Protein AF-0000000083462347 (afdb_homodimer)

Solvent-accessible surface area (backbone atoms only — not comparable to full-atom values): 18192 Å² total; per-residue (Å²): 136,81,82,78,76,78,85,72,65,66,64,59,53,53,53,50,48,52,48,46,50,51,46,49,56,41,64,72,44,63,92,72,47,34,45,70,48,57,74,37,71,71,32,44,51,45,48,50,44,30,53,52,28,44,50,34,39,50,44,42,64,74,47,37,52,87,42,34,69,79,43,36,69,30,48,53,43,37,46,30,45,30,32,24,46,25,51,52,41,46,50,51,51,52,36,32,32,60,30,59,65,32,41,54,32,42,43,59,22,60,52,57,31,53,48,20,48,51,46,16,53,46,26,40,54,21,18,54,44,30,47,54,38,40,59,68,59,42,42,60,49,34,71,71,68,74,55,55,70,46,49,63,47,52,53,51,30,31,52,46,26,44,51,46,13,50,54,25,45,54,48,21,53,55,36,45,31,51,46,69,70,100,136,81,82,80,78,78,84,72,66,66,66,56,53,53,54,47,48,51,49,47,49,51,48,49,57,41,63,70,43,63,92,73,47,34,47,71,48,56,72,36,71,71,31,43,50,45,48,49,45,31,54,52,29,46,50,33,40,50,43,43,64,73,46,35,51,87,42,34,70,79,43,36,69,29,48,51,44,36,46,30,45,30,31,22,46,25,51,51,42,46,49,52,50,52,37,32,32,59,29,60,68,32,40,55,31,42,42,60,22,59,54,56,30,51,48,20,49,50,45,15,53,45,26,40,54,22,18,53,44,29,48,52,38,40,59,69,58,43,43,59,48,33,72,71,65,73,56,55,71,45,49,64,48,52,54,50,30,32,52,45,26,45,51,46,15,49,53,25,44,54,48,21,52,55,34,46,34,50,47,69,70,99

Sequence (364 aa):
MLPIRGLGQPVRDIVRSGEQAASLLTACCPSFLNTQFLSTVPGILKLLQMFVGGACQALLVSYGMGFAQLLGPSYVSLLTTASASAATVTLLLLCYVISNNTFHLIRSSLFELLFNISAATSYCSSSIFLFFAVKLYVYPLYVLTLGIVDYPAMKTAYLMGFSLSVFHAVDAYYSFKQYRGIMLPIRGLGQPVRDIVRSGEQAASLLTACCPSFLNTQFLSTVPGILKLLQMFVGGACQALLVSYGMGFAQLLGPSYVSLLTTASASAATVTLLLLCYVISNNTFHLIRSSLFELLFNISAATSYCSSSIFLFFAVKLYVYPLYVLTLGIVDYPAMKTAYLMGFSLSVFHAVDAYYSFKQYRGI

pLDDT: mean 84.54, std 20.56, range [25.12, 98.88]

Secondary structure (DSSP, 8-state):
--------SHHHHHHHHHHHHHHHHHHHS-TTS-GGGGGSHHHHHHHHHHHHHHHHHHHHHHHSGGGHHHHTHHHHHHHHHHHHHHHHHHHHHHHHHH-HHHHHHHHTSSHHHHHHHHHHHHHHHHHHHHHHHIIIIIHHHHHHHT--THHHHHHHHHHHHHHHHHHHHHHHHHHHHHHHT-/--------SHHHHHHHHHHHHHHHHHHHS-TTS-GGGGGSHHHHHHHHHHHHHHHHHHHHHHHSGGGHHHHTHHHHHHHHHHHHHHHHHHHHHHHHHH-HHHHHHHHTSSHHHHHHHHHHHHHHHHHHHHHHHIIIIIHHHHHHHT--THHHHHHHHHHHHHHHHHHHHHHHHHHHHHHHT-

Structure (mmCIF, N/CA/C/O backbone):
data_AF-0000000083462347-model_v1
#
loop_
_entity.id
_entity.type
_entity.pdbx_description
1 polymer 'MARVEL domain-containing protein'
#
loop_
_atom_site.group_PDB
_atom_site.id
_atom_site.type_symbol
_atom_site.label_atom_id
_atom_site.label_alt_id
_atom_site.label_comp_id
_atom_site.label_asym_id
_atom_site.label_entity_id
_atom_site.label_seq_id
_atom_site.pdbx_PDB_ins_code
_atom_site.Cartn_x
_atom_site.Cartn_y
_atom_site.Cartn_z
_atom_site.occupancy
_atom_site.B_iso_or_equiv
_atom_site.auth_seq_id
_atom_site.auth_comp_id
_atom_site.auth_asym_id
_atom_site.auth_atom_id
_atom_site.pdbx_PDB_model_num
ATOM 1 N N . MET A 1 1 ? -58 -10.883 2.805 1 25.23 1 MET A N 1
ATOM 2 C CA . MET A 1 1 ? -57.219 -9.648 2.689 1 25.23 1 MET A CA 1
ATOM 3 C C . MET A 1 1 ? -56.344 -9.445 3.91 1 25.23 1 MET A C 1
ATOM 5 O O . MET A 1 1 ? -56.812 -9.047 4.973 1 25.23 1 MET A O 1
ATOM 9 N N . LEU A 1 2 ? -55.375 -10.422 4.18 1 32.53 2 LEU A N 1
ATOM 10 C CA . LEU A 1 2 ? -54.469 -10.484 5.316 1 32.53 2 LEU A CA 1
ATOM 11 C C . LEU A 1 2 ? -53.531 -9.281 5.324 1 32.53 2 LEU A C 1
ATOM 13 O O . LEU A 1 2 ? -53.031 -8.867 4.273 1 32.53 2 LEU A O 1
ATOM 17 N N . PRO A 1 3 ? -53.562 -8.367 6.383 1 30.81 3 PRO A N 1
ATOM 18 C CA . PRO A 1 3 ? -52.781 -7.141 6.527 1 30.81 3 PRO A CA 1
ATOM 19 C C . PRO A 1 3 ? -51.281 -7.391 6.465 1 30.81 3 PRO A C 1
ATOM 21 O O . PRO A 1 3 ? -50.781 -8.359 7.047 1 30.81 3 PRO A O 1
ATOM 24 N N . ILE A 1 4 ? -50.562 -7.172 5.348 1 30.52 4 ILE A N 1
ATOM 25 C CA . ILE A 1 4 ? -49.125 -7.16 5.133 1 30.52 4 ILE A CA 1
ATOM 26 C C . ILE A 1 4 ? -48.469 -6.219 6.137 1 30.52 4 ILE A C 1
ATOM 28 O O . ILE A 1 4 ? -48.688 -5.004 6.09 1 30.52 4 ILE A O 1
ATOM 32 N N . ARG A 1 5 ? -48.375 -6.613 7.457 1 31.03 5 ARG A N 1
ATOM 33 C CA . ARG A 1 5 ? -47.625 -5.883 8.461 1 31.03 5 ARG A CA 1
ATOM 34 C C . ARG A 1 5 ? -46.25 -5.496 7.918 1 31.03 5 ARG A C 1
ATOM 36 O O . ARG A 1 5 ? -45.594 -6.297 7.258 1 31.03 5 ARG A O 1
ATOM 43 N N . GLY A 1 6 ? -46 -4.199 7.73 1 29.53 6 GLY A N 1
ATOM 44 C CA . GLY A 1 6 ? -44.875 -3.428 7.215 1 29.53 6 GLY A CA 1
ATOM 45 C C . GLY A 1 6 ? -43.531 -3.807 7.844 1 29.53 6 GLY A C 1
ATOM 46 O O . GLY A 1 6 ? -43.469 -3.98 9.062 1 29.53 6 GLY A O 1
ATOM 47 N N . LEU A 1 7 ? -42.625 -4.617 7.242 1 33.69 7 LEU A N 1
ATOM 48 C CA . LEU A 1 7 ? -41.281 -5.066 7.457 1 33.69 7 LEU A CA 1
ATOM 49 C C . LEU A 1 7 ? -40.344 -3.883 7.758 1 33.69 7 LEU A C 1
ATOM 51 O O . LEU A 1 7 ? -39.125 -3.984 7.602 1 33.69 7 LEU A O 1
ATOM 55 N N . GLY A 1 8 ? -40.938 -2.646 8.117 1 32.88 8 GLY A N 1
ATOM 56 C CA . GLY A 1 8 ? -40.094 -1.459 8.219 1 32.88 8 GLY A CA 1
ATOM 57 C C . GLY A 1 8 ? -39.219 -1.459 9.445 1 32.88 8 GLY A C 1
ATOM 58 O O . GLY A 1 8 ? -38.5 -0.49 9.703 1 32.88 8 GLY A O 1
ATOM 59 N N . GLN A 1 9 ? -39.406 -2.246 10.5 1 34.47 9 GLN A N 1
ATOM 60 C CA . GLN A 1 9 ? -38.781 -1.937 11.789 1 34.47 9 GLN A CA 1
ATOM 61 C C . GLN A 1 9 ? -37.281 -2.275 11.789 1 34.47 9 GLN A C 1
ATOM 63 O O . GLN A 1 9 ? -36.562 -1.875 12.703 1 34.47 9 GLN A O 1
ATOM 68 N N . PRO A 1 10 ? -36.812 -3.271 11.055 1 39.62 10 PRO A N 1
ATOM 69 C CA . PRO A 1 10 ? -35.531 -3.82 11.453 1 39.62 10 PRO A CA 1
ATOM 70 C C . PRO A 1 10 ? -34.375 -2.875 11.156 1 39.62 10 PRO A C 1
ATOM 72 O O . PRO A 1 10 ? -33.25 -3.092 11.633 1 39.62 10 PRO A O 1
ATOM 75 N N . VAL A 1 11 ? -34.562 -1.848 10.32 1 40.31 11 VAL A N 1
ATOM 76 C CA . VAL A 1 11 ? -33.406 -1.053 9.93 1 40.31 11 VAL A CA 1
ATOM 77 C C . VAL A 1 11 ? -33.031 -0.093 11.055 1 40.31 11 VAL A C 1
ATOM 79 O O . VAL A 1 11 ? -31.859 0.234 11.234 1 40.31 11 VAL A O 1
ATOM 82 N N . ARG A 1 12 ? -34.062 0.303 11.922 1 40.75 12 ARG A N 1
ATOM 83 C CA . ARG A 1 12 ? -33.75 1.278 12.969 1 40.75 12 ARG A CA 1
ATOM 84 C C . ARG A 1 12 ? -32.906 0.652 14.086 1 40.75 12 ARG A C 1
ATOM 86 O O . ARG A 1 12 ? -32.062 1.315 14.68 1 40.75 12 ARG A O 1
ATOM 93 N N . ASP A 1 13 ? -33.188 -0.541 14.305 1 41.47 13 ASP A N 1
ATOM 94 C CA . ASP A 1 13 ? -32.469 -1.178 15.406 1 41.47 13 ASP A CA 1
ATOM 95 C C . ASP A 1 13 ? -31 -1.432 15.031 1 41.47 13 ASP A C 1
ATOM 97 O O . ASP A 1 13 ? -30.109 -1.356 15.891 1 41.47 13 ASP A O 1
ATOM 101 N N . ILE A 1 14 ? -30.781 -1.688 13.797 1 40.75 14 ILE A N 1
ATOM 102 C CA . ILE A 1 14 ? -29.391 -1.924 13.391 1 40.75 14 ILE A CA 1
ATOM 103 C C . ILE A 1 14 ? -28.594 -0.622 13.477 1 40.75 14 ILE A C 1
ATOM 105 O O . ILE A 1 14 ? -27.453 -0.616 13.922 1 40.75 14 ILE A O 1
ATOM 109 N N . VAL A 1 15 ? -29.25 0.508 13.156 1 43.88 15 VAL A N 1
ATOM 110 C CA . VAL A 1 15 ? -28.594 1.802 13.266 1 43.88 15 VAL A CA 1
ATOM 111 C C . VAL A 1 15 ? -28.359 2.145 14.742 1 43.88 15 VAL A C 1
ATOM 113 O O . VAL A 1 15 ? -27.297 2.645 15.109 1 43.88 15 VAL A O 1
ATOM 116 N N . ARG A 1 16 ? -29.344 1.814 15.594 1 47.22 16 ARG A N 1
ATOM 117 C CA . ARG A 1 16 ? -29.203 2.066 17.031 1 47.22 16 ARG A CA 1
ATOM 118 C C . ARG A 1 16 ? -28.125 1.168 17.641 1 47.22 16 ARG A C 1
ATOM 120 O O . ARG A 1 16 ? -27.359 1.608 18.484 1 47.22 16 ARG A O 1
ATOM 127 N N . SER A 1 17 ? -28.094 -0.061 17.203 1 46.59 17 SER A N 1
ATOM 128 C CA . SER A 1 17 ? -27.062 -0.972 17.688 1 46.59 17 SER A CA 1
ATOM 129 C C . SER A 1 17 ? -25.688 -0.552 17.203 1 46.59 17 SER A C 1
ATOM 131 O O . SER A 1 17 ? -24.703 -0.639 17.953 1 46.59 17 SER A O 1
ATOM 133 N N . GLY A 1 18 ? -25.578 -0.059 16.047 1 48.19 18 GLY A N 1
ATOM 134 C CA . GLY A 1 18 ? -24.328 0.494 15.547 1 48.19 18 GLY A CA 1
ATOM 135 C C . GLY A 1 18 ? -23.891 1.735 16.297 1 48.19 18 GLY A C 1
ATOM 136 O O . GLY A 1 18 ? -22.703 1.899 16.594 1 48.19 18 GLY A O 1
ATOM 137 N N . GLU A 1 19 ? -24.922 2.576 16.625 1 52.19 19 GLU A N 1
ATOM 138 C CA . GLU A 1 19 ? -24.641 3.744 17.453 1 52.19 19 GLU A CA 1
ATOM 139 C C . GLU A 1 19 ? -24.219 3.332 18.859 1 52.19 19 GLU A C 1
ATOM 141 O O . GLU A 1 19 ? -23.297 3.92 19.422 1 52.19 19 GLU A O 1
ATOM 146 N N . GLN A 1 20 ? -24.969 2.369 19.375 1 50.31 20 GLN A N 1
ATOM 147 C CA . GLN A 1 20 ? -24.594 1.92 20.703 1 50.31 20 GLN A CA 1
ATOM 148 C C . GLN A 1 20 ? -23.203 1.295 20.703 1 50.31 20 GLN A C 1
ATOM 150 O O . GLN A 1 20 ? -22.406 1.522 21.625 1 50.31 20 GLN A O 1
ATOM 155 N N . ALA A 1 21 ? -22.984 0.493 19.797 1 48.53 21 ALA A N 1
ATOM 156 C CA . ALA A 1 21 ? -21.672 -0.121 19.688 1 48.53 21 ALA A CA 1
ATOM 157 C C . ALA A 1 21 ? -20.594 0.936 19.484 1 48.53 21 ALA A C 1
ATOM 159 O O . ALA A 1 21 ? -19.516 0.852 20.078 1 48.53 21 ALA A O 1
ATOM 160 N N . ALA A 1 22 ? -20.781 1.99 18.703 1 50.28 22 ALA A N 1
ATOM 161 C CA . ALA A 1 22 ? -19.891 3.143 18.594 1 50.28 22 ALA A CA 1
ATOM 162 C C . ALA A 1 22 ? -19.719 3.834 19.953 1 50.28 22 ALA A C 1
ATOM 164 O O . ALA A 1 22 ? -18.609 4.23 20.312 1 50.28 22 ALA A O 1
ATOM 165 N N . SER A 1 23 ? -20.844 3.98 20.609 1 50.41 23 SER A N 1
ATOM 166 C CA . SER A 1 23 ? -20.781 4.562 21.938 1 50.41 23 SER A CA 1
ATOM 167 C C . SER A 1 23 ? -19.969 3.688 22.891 1 50.41 23 SER A C 1
ATOM 169 O O . SER A 1 23 ? -19.188 4.199 23.688 1 50.41 23 SER A O 1
ATOM 171 N N . LEU A 1 24 ? -20.188 2.443 22.828 1 46.34 24 LEU A N 1
ATOM 172 C CA . LEU A 1 24 ? -19.469 1.53 23.719 1 46.34 24 LEU A CA 1
ATOM 173 C C . LEU A 1 24 ? -17.984 1.496 23.359 1 46.34 24 LEU A C 1
ATOM 175 O O . LEU A 1 24 ? -17.125 1.44 24.25 1 46.34 24 LEU A O 1
ATOM 179 N N . LEU A 1 25 ? -17.719 1.394 22.125 1 46.59 25 LEU A N 1
ATOM 180 C CA . LEU A 1 25 ? -16.312 1.463 21.766 1 46.59 25 LEU A CA 1
ATOM 181 C C . LEU A 1 25 ? -15.688 2.783 22.219 1 46.59 25 LEU A C 1
ATOM 183 O O . LEU A 1 25 ? -14.539 2.816 22.656 1 46.59 25 LEU A O 1
ATOM 187 N N . THR A 1 26 ? -16.406 3.861 22.062 1 48.75 26 THR A N 1
ATOM 188 C CA . THR A 1 26 ? -15.945 5.156 22.547 1 48.75 26 THR A CA 1
ATOM 189 C C . THR A 1 26 ? -15.805 5.16 24.062 1 48.75 26 THR A C 1
ATOM 191 O O . THR A 1 26 ? -14.93 5.844 24.609 1 48.75 26 THR A O 1
ATOM 194 N N . ALA A 1 27 ? -16.734 4.578 24.703 1 45.78 27 ALA A N 1
ATOM 195 C CA . ALA A 1 27 ? -16.734 4.633 26.156 1 45.78 27 ALA A CA 1
ATOM 196 C C . ALA A 1 27 ? -15.531 3.898 26.75 1 45.78 27 ALA A C 1
ATOM 198 O O . ALA A 1 27 ? -14.992 4.297 27.781 1 45.78 27 ALA A O 1
ATOM 199 N N . CYS A 1 28 ? -15.258 2.717 26.297 1 41.88 28 CYS A N 1
ATOM 200 C CA . CYS A 1 28 ? -14.25 1.925 27 1 41.88 28 CYS A CA 1
ATOM 201 C C . CYS A 1 28 ? -12.844 2.342 26.578 1 41.88 28 CYS A C 1
ATOM 203 O O . CYS A 1 28 ? -11.859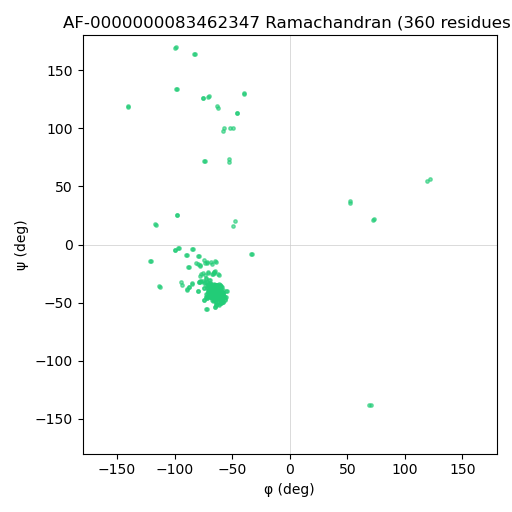 1.77 27.047 1 41.88 28 CYS A O 1
ATOM 205 N N . CYS A 1 29 ? -12.734 3.025 25.516 1 49.44 29 CYS A N 1
ATOM 206 C CA . CYS A 1 29 ? -11.352 3.334 25.156 1 49.44 29 CYS A CA 1
ATOM 207 C C . CYS A 1 29 ? -10.781 4.43 26.047 1 49.44 29 CYS A C 1
ATOM 209 O O . CYS A 1 29 ? -11.508 5.324 26.469 1 49.44 29 CYS A O 1
ATOM 211 N N . PRO A 1 30 ? -9.609 4.219 26.719 1 51.81 30 PRO A N 1
ATOM 212 C CA . PRO A 1 30 ? -8.984 5.238 27.562 1 51.81 30 PRO A CA 1
ATOM 213 C C . PRO A 1 30 ? -9.078 6.641 26.953 1 51.81 30 PRO A C 1
ATOM 215 O O . PRO A 1 30 ? -9.195 6.789 25.734 1 51.81 30 PRO A O 1
ATOM 218 N N . SER A 1 31 ? -9.531 7.676 27.688 1 53.38 31 SER A N 1
ATOM 219 C CA . SER A 1 31 ? -9.766 9.102 27.469 1 53.38 31 SER A CA 1
ATOM 220 C C . SER A 1 31 ? -8.742 9.688 26.5 1 53.38 31 SER A C 1
ATOM 222 O O . SER A 1 31 ? -8.914 10.812 26.016 1 53.38 31 SER A O 1
ATOM 224 N N . PHE A 1 32 ? -7.625 8.797 26.125 1 63.62 32 PHE A N 1
ATOM 225 C CA . PHE A 1 32 ? -6.574 9.438 25.344 1 63.62 32 PHE A CA 1
ATOM 226 C C . PHE A 1 32 ? -6.734 9.125 23.859 1 63.62 32 PHE A C 1
ATOM 228 O O . PHE A 1 32 ? -6.094 9.758 23.016 1 63.62 32 PHE A O 1
ATOM 235 N N . LEU A 1 33 ? -7.703 8.266 23.531 1 73.69 33 LEU A N 1
ATOM 236 C CA . LEU A 1 33 ? -7.934 7.918 22.125 1 73.69 33 LEU A CA 1
ATOM 237 C C . LEU A 1 33 ? -9.07 8.742 21.547 1 73.69 33 LEU A C 1
ATOM 239 O O . LEU A 1 33 ? -10.047 9.039 22.234 1 73.69 33 LEU A O 1
ATOM 243 N N . ASN A 1 34 ? -8.797 9.297 20.297 1 81.5 34 ASN A N 1
ATOM 244 C CA . ASN A 1 34 ? -9.836 10.023 19.578 1 81.5 34 ASN A CA 1
ATOM 245 C C . ASN A 1 34 ? -10.875 9.07 19 1 81.5 34 ASN A C 1
ATOM 247 O O . ASN A 1 34 ? -10.984 8.93 17.766 1 81.5 34 ASN A O 1
ATOM 251 N N . THR A 1 35 ? -11.688 8.5 19.828 1 81 35 THR A N 1
ATOM 252 C CA . THR A 1 35 ? -12.664 7.512 19.359 1 81 35 THR A CA 1
ATOM 253 C C . THR A 1 35 ? -13.852 8.188 18.703 1 81 35 THR A C 1
ATOM 255 O O . THR A 1 35 ? -14.617 7.551 17.984 1 81 35 THR A O 1
ATOM 258 N N . GLN A 1 36 ? -14.008 9.445 18.953 1 82.12 36 GLN A N 1
ATOM 259 C CA . GLN A 1 36 ? -15.094 10.195 18.344 1 82.12 36 GLN A CA 1
ATOM 260 C C . GLN A 1 36 ? -14.961 10.211 16.828 1 82.12 36 GLN A C 1
ATOM 262 O O . GLN A 1 36 ? -15.969 10.266 16.109 1 82.12 36 GLN A O 1
ATOM 267 N N . PHE A 1 37 ? -13.797 10.055 16.406 1 87.19 37 PHE A N 1
ATOM 268 C CA . PHE A 1 37 ? -13.523 10.055 14.977 1 87.19 37 PHE A CA 1
ATOM 269 C C . PHE A 1 37 ? -14.227 8.883 14.305 1 87.19 37 PHE A C 1
ATOM 271 O O . PHE A 1 37 ? -14.727 9.016 13.18 1 87.19 37 PHE A O 1
ATOM 278 N N . LEU A 1 38 ? -14.344 7.805 14.898 1 87.31 38 LEU A N 1
ATOM 279 C CA . LEU A 1 38 ? -14.875 6.582 14.297 1 87.31 38 LEU A CA 1
ATOM 280 C C . LEU A 1 38 ? -16.359 6.715 14.008 1 87.31 38 LEU A C 1
ATOM 282 O O . LEU A 1 38 ? -16.906 5.953 13.211 1 87.31 38 LEU A O 1
ATOM 286 N N . SER A 1 39 ? -16.953 7.734 14.625 1 89.31 39 SER A N 1
ATOM 287 C CA . SER A 1 39 ? -18.391 7.934 14.438 1 89.31 39 SER A CA 1
ATOM 288 C C . SER A 1 39 ? -18.656 8.977 13.359 1 89.31 39 SER A C 1
ATOM 290 O O . SER A 1 39 ? -19.812 9.211 13 1 89.31 39 SER A O 1
ATOM 292 N N . THR A 1 40 ? -17.703 9.57 12.82 1 90.38 40 THR A N 1
ATOM 293 C CA . THR A 1 40 ? -17.859 10.539 11.742 1 90.38 40 THR A CA 1
ATOM 294 C C . THR A 1 40 ? -17.984 9.836 10.398 1 90.38 40 THR A C 1
ATOM 296 O O . THR A 1 40 ? -17.719 8.633 10.297 1 90.38 40 THR A O 1
ATOM 299 N N . VAL A 1 41 ? -18.438 10.531 9.391 1 92.12 41 VAL A N 1
ATOM 300 C CA . VAL A 1 41 ? -18.594 9.969 8.047 1 92.12 41 VAL A CA 1
ATOM 301 C C . VAL A 1 41 ? -17.234 9.492 7.527 1 92.12 41 VAL A C 1
ATOM 303 O O . VAL A 1 41 ? -17.109 8.344 7.105 1 92.12 41 VAL A O 1
ATOM 306 N N . PRO A 1 42 ? -16.188 10.281 7.578 1 93.12 42 PRO A N 1
ATOM 307 C CA . PRO A 1 42 ? -14.875 9.781 7.141 1 93.12 42 PRO A CA 1
ATOM 308 C C . PRO A 1 42 ? -14.406 8.578 7.949 1 93.12 42 PRO A C 1
ATOM 310 O O . PRO A 1 42 ? -13.75 7.68 7.406 1 93.12 42 PRO A O 1
ATOM 313 N N . GLY A 1 43 ? -14.719 8.57 9.219 1 94.94 43 GLY A N 1
ATOM 314 C CA . GLY A 1 43 ? -14.344 7.441 10.055 1 94.94 43 GLY A CA 1
ATOM 315 C C . GLY A 1 43 ? -15.023 6.148 9.641 1 94.94 43 GLY A C 1
ATOM 316 O O . GLY A 1 43 ? -14.375 5.102 9.555 1 94.94 43 GLY A O 1
ATOM 317 N N . ILE A 1 44 ? -16.266 6.203 9.383 1 95.69 44 ILE A N 1
ATOM 318 C CA . ILE A 1 44 ? -17.031 5.035 8.969 1 95.69 44 ILE A CA 1
ATOM 319 C C . ILE A 1 44 ? -16.531 4.555 7.605 1 95.69 44 ILE A C 1
ATOM 321 O O . ILE A 1 44 ? -16.406 3.348 7.379 1 95.69 44 ILE A O 1
ATOM 325 N N . LEU A 1 45 ? -16.281 5.488 6.777 1 96.81 45 LEU A N 1
ATOM 326 C CA . LEU A 1 45 ? -15.758 5.125 5.461 1 96.81 45 LEU A CA 1
ATOM 327 C C . LEU A 1 45 ? -14.414 4.414 5.586 1 96.81 45 LEU A C 1
ATOM 329 O O . LEU A 1 45 ? -14.172 3.416 4.906 1 96.81 45 LEU A O 1
ATOM 333 N N . LYS A 1 46 ? -13.555 4.887 6.398 1 97.56 46 LYS A N 1
ATOM 334 C CA . LYS A 1 46 ? -12.25 4.262 6.594 1 97.56 46 LYS A CA 1
ATOM 335 C C . LYS A 1 46 ? -12.398 2.871 7.207 1 97.56 46 LYS A C 1
ATOM 337 O O . LYS A 1 46 ? -11.625 1.962 6.883 1 97.56 46 LYS A O 1
ATOM 342 N N . LEU A 1 47 ? -13.367 2.732 8.055 1 96.62 47 LEU A N 1
ATOM 343 C CA . LEU A 1 47 ? -13.625 1.419 8.633 1 96.62 47 LEU A CA 1
ATOM 344 C C . LEU A 1 47 ? -14.102 0.439 7.562 1 96.62 47 LEU A C 1
ATOM 346 O O . LEU A 1 47 ? -13.633 -0.7 7.504 1 96.62 47 LEU A O 1
ATOM 350 N N . LEU A 1 48 ? -14.984 0.883 6.77 1 97.69 48 LEU A N 1
ATOM 351 C CA . LEU A 1 48 ? -15.469 0.046 5.68 1 97.69 48 LEU A CA 1
ATOM 352 C C . LEU A 1 48 ? -14.344 -0.319 4.723 1 97.69 48 LEU A C 1
ATOM 354 O O . LEU A 1 48 ? -14.219 -1.476 4.312 1 97.69 48 LEU A O 1
ATOM 358 N N . GLN A 1 49 ? -13.547 0.653 4.383 1 98.75 49 GLN A N 1
ATOM 359 C CA . GLN A 1 49 ? -12.406 0.42 3.502 1 98.75 49 GLN A CA 1
ATOM 360 C C . GLN A 1 49 ? -11.43 -0.582 4.113 1 98.75 49 GLN A C 1
ATOM 362 O O . GLN A 1 49 ? -10.906 -1.45 3.414 1 98.75 49 GLN A O 1
ATOM 367 N N . MET A 1 50 ? -11.211 -0.463 5.395 1 98.56 50 MET A N 1
ATOM 368 C CA . MET A 1 50 ? -10.273 -1.357 6.062 1 98.56 50 MET A CA 1
ATOM 369 C C . MET A 1 50 ? -10.82 -2.777 6.125 1 98.56 50 MET A C 1
ATOM 371 O O . MET A 1 50 ? -10.125 -3.734 5.777 1 98.56 50 MET A O 1
ATOM 375 N N . PHE A 1 51 ? -12.07 -2.977 6.488 1 98.12 51 PHE A N 1
ATOM 376 C CA . PHE A 1 51 ? -12.641 -4.305 6.688 1 98.12 51 PHE A CA 1
ATOM 377 C C . PHE A 1 51 ? -12.898 -4.988 5.352 1 98.12 51 PHE A C 1
ATOM 379 O O . PHE A 1 51 ? -12.547 -6.156 5.168 1 98.12 51 PHE A O 1
ATOM 386 N N . VAL A 1 52 ? -13.508 -4.266 4.477 1 98.69 52 VAL A N 1
ATOM 387 C CA . VAL A 1 52 ? -13.781 -4.848 3.166 1 98.69 52 VAL A CA 1
ATOM 388 C C . VAL A 1 52 ? -12.469 -5.066 2.414 1 98.69 52 VAL A C 1
ATOM 390 O O . VAL A 1 52 ? -12.289 -6.09 1.752 1 98.69 52 VAL A O 1
ATOM 393 N N . GLY A 1 53 ? -11.586 -4.082 2.422 1 98.75 53 GLY A N 1
ATOM 394 C CA . GLY A 1 53 ? -10.273 -4.242 1.811 1 98.75 53 GLY A CA 1
ATOM 395 C C . GLY A 1 53 ? -9.477 -5.391 2.4 1 98.75 53 GLY A C 1
ATOM 396 O O . GLY A 1 53 ? -8.836 -6.148 1.67 1 98.75 53 GLY A O 1
ATOM 397 N N . GLY A 1 54 ? -9.516 -5.543 3.725 1 98.25 54 GLY A N 1
ATOM 398 C CA . GLY A 1 54 ? -8.867 -6.664 4.383 1 98.25 54 GLY A CA 1
ATOM 399 C C . GLY A 1 54 ? -9.445 -8.008 3.986 1 98.25 54 GLY A C 1
ATOM 400 O O . GLY A 1 54 ? -8.711 -8.969 3.758 1 98.25 54 GLY A O 1
ATOM 401 N N . ALA A 1 55 ? -10.719 -8.047 3.895 1 98.31 55 ALA A N 1
ATOM 402 C CA . ALA A 1 55 ? -11.383 -9.281 3.479 1 98.31 55 ALA A CA 1
ATOM 403 C C . ALA A 1 55 ? -11.039 -9.625 2.033 1 98.31 55 ALA A C 1
ATOM 405 O O . ALA A 1 55 ? -10.789 -10.789 1.713 1 98.31 55 ALA A O 1
ATOM 406 N N . CYS A 1 56 ? -11.055 -8.633 1.188 1 98.25 56 CYS A N 1
ATOM 407 C CA . CYS A 1 56 ? -10.664 -8.828 -0.205 1 98.25 56 CYS A CA 1
ATOM 408 C C . CYS A 1 56 ? -9.25 -9.375 -0.306 1 98.25 56 CYS A C 1
ATOM 410 O O . CYS A 1 56 ? -9.008 -10.344 -1.035 1 98.25 56 CYS A O 1
ATOM 412 N N . GLN A 1 57 ? -8.336 -8.805 0.478 1 97.44 57 GLN A N 1
ATOM 413 C CA . GLN A 1 57 ? -6.953 -9.258 0.507 1 97.44 57 GLN A CA 1
ATOM 414 C C . GLN A 1 57 ? -6.859 -10.703 0.986 1 97.44 57 GLN A C 1
ATOM 416 O O . GLN A 1 57 ? -6.129 -11.508 0.408 1 97.44 57 GLN A O 1
ATOM 421 N N . ALA A 1 58 ? -7.566 -11.023 1.998 1 96.56 58 ALA A N 1
ATOM 422 C CA . ALA A 1 58 ? -7.531 -12.375 2.557 1 96.56 58 ALA A CA 1
ATOM 423 C C . ALA A 1 58 ? -8.031 -13.398 1.544 1 96.56 58 ALA A C 1
ATOM 425 O O . ALA A 1 58 ? -7.461 -14.484 1.407 1 96.56 58 ALA A O 1
ATOM 426 N N . LEU A 1 59 ? -9.07 -13.086 0.846 1 96.06 59 LEU A N 1
ATOM 427 C CA . LEU A 1 59 ? -9.617 -13.992 -0.164 1 96.06 59 LEU A CA 1
ATOM 428 C C . LEU A 1 59 ? -8.602 -14.234 -1.277 1 96.06 59 LEU A C 1
ATOM 430 O O . LEU A 1 59 ? -8.414 -15.367 -1.721 1 96.06 59 LEU A O 1
ATOM 434 N N . LEU A 1 60 ? -7.965 -13.164 -1.71 1 96.19 60 LEU A N 1
ATOM 435 C CA . LEU A 1 60 ? -6.988 -13.258 -2.789 1 96.19 60 LEU A CA 1
ATOM 436 C C . LEU A 1 60 ? -5.785 -14.086 -2.359 1 96.19 60 LEU A C 1
ATOM 438 O O . LEU A 1 60 ? -5.289 -14.914 -3.131 1 96.19 60 LEU A O 1
ATOM 442 N N . VAL A 1 61 ? -5.383 -13.945 -1.118 1 93.81 61 VAL A N 1
ATOM 443 C CA . VAL A 1 61 ? -4.215 -14.664 -0.618 1 93.81 61 VAL A CA 1
ATOM 444 C C . VAL A 1 61 ? -4.562 -16.125 -0.402 1 93.81 61 VAL A C 1
ATOM 446 O O . VAL A 1 61 ? -3.779 -17.016 -0.745 1 93.81 61 VAL A O 1
ATOM 449 N N . SER A 1 62 ? -5.711 -16.453 0.046 1 92.62 62 SER A N 1
ATOM 450 C CA . SER A 1 62 ? -6.074 -17.812 0.449 1 92.62 62 SER A CA 1
ATOM 451 C C . SER A 1 62 ? -6.535 -18.641 -0.746 1 92.62 62 SER A C 1
ATOM 453 O O . SER A 1 62 ? -6.258 -19.828 -0.819 1 92.62 62 SER A O 1
ATOM 455 N N . TYR A 1 63 ? -7.16 -18 -1.667 1 90.44 63 TYR A N 1
ATOM 456 C CA . TYR A 1 63 ? -7.797 -18.781 -2.715 1 90.44 63 TYR A CA 1
ATOM 457 C C . TYR A 1 63 ? -7.25 -18.406 -4.086 1 90.44 63 TYR A C 1
ATOM 459 O O . TYR A 1 63 ? -7.484 -19.125 -5.07 1 90.44 63 TYR A O 1
ATOM 467 N N . GLY A 1 64 ? -6.582 -17.375 -4.199 1 88.81 64 GLY A N 1
ATOM 468 C CA . GLY A 1 64 ? -6.137 -16.906 -5.504 1 88.81 64 GLY A CA 1
ATOM 469 C C . GLY A 1 64 ? -4.805 -17.5 -5.922 1 88.81 64 GLY A C 1
ATOM 470 O O . GLY A 1 64 ? -4.508 -17.609 -7.113 1 88.81 64 GLY A O 1
ATOM 471 N N . MET A 1 65 ? -3.998 -18.016 -5.039 1 85.38 65 MET A N 1
ATOM 472 C CA . MET A 1 65 ? -2.639 -18.469 -5.324 1 85.38 65 MET A CA 1
ATOM 473 C C . MET A 1 65 ? -2.656 -19.703 -6.215 1 85.38 65 MET A C 1
ATOM 475 O O . MET A 1 65 ? -1.791 -19.875 -7.082 1 85.38 65 MET A O 1
ATOM 479 N N . GLY A 1 66 ? -3.617 -20.531 -6.039 1 83.25 66 GLY A N 1
ATOM 480 C CA . GLY A 1 66 ? -3.719 -21.734 -6.836 1 83.25 66 GLY A CA 1
ATOM 481 C C . GLY A 1 66 ? -3.965 -21.469 -8.305 1 83.25 66 GLY A C 1
ATOM 482 O O . GLY A 1 66 ? -3.592 -22.266 -9.164 1 83.25 66 GLY A O 1
ATOM 483 N N . PHE A 1 67 ? -4.523 -20.281 -8.609 1 83.38 67 PHE A N 1
ATOM 484 C CA . PHE A 1 67 ? -4.871 -19.953 -9.984 1 83.38 67 PHE A CA 1
ATOM 485 C C . PHE A 1 67 ? -4.062 -18.75 -10.469 1 83.38 67 PHE A C 1
ATOM 487 O O . PHE A 1 67 ? -4.414 -18.125 -11.469 1 83.38 67 PHE A O 1
ATOM 494 N N . ALA A 1 68 ? -3.051 -18.516 -9.758 1 85.31 68 ALA A N 1
ATOM 495 C CA . ALA A 1 68 ? -2.262 -17.328 -10.07 1 85.31 68 ALA A CA 1
ATOM 496 C C . ALA A 1 68 ? -1.702 -17.406 -11.484 1 85.31 68 ALA A C 1
ATOM 498 O O . ALA A 1 68 ? -1.676 -16.406 -12.203 1 85.31 68 ALA A O 1
ATOM 499 N N . GLN A 1 69 ? -1.258 -18.594 -11.867 1 84.88 69 GLN A N 1
ATOM 500 C CA . GLN A 1 69 ? -0.691 -18.734 -13.203 1 84.88 69 GLN A CA 1
ATOM 501 C C . GLN A 1 69 ? -1.772 -18.609 -14.273 1 84.88 69 GLN A C 1
ATOM 503 O O . GLN A 1 69 ? -1.53 -18.078 -15.352 1 84.88 69 GLN A O 1
ATOM 508 N N . LEU A 1 70 ? -2.961 -19.109 -14.008 1 86.75 70 LEU A N 1
ATOM 509 C CA . LEU A 1 70 ? -4.078 -19.078 -14.945 1 86.75 70 LEU A CA 1
ATOM 510 C C . LEU A 1 70 ? -4.625 -17.656 -15.086 1 86.75 70 LEU A C 1
ATOM 512 O O . LEU A 1 70 ? -4.902 -17.203 -16.188 1 86.75 70 LEU A O 1
ATOM 516 N N . LEU A 1 71 ? -4.75 -16.984 -13.992 1 91.88 71 LEU A N 1
ATOM 517 C CA . LEU A 1 71 ? -5.301 -15.633 -13.977 1 91.88 71 LEU A CA 1
ATOM 518 C C . LEU A 1 71 ? -4.254 -14.617 -14.422 1 91.88 71 LEU A C 1
ATOM 520 O O . LEU A 1 71 ? -4.598 -13.539 -14.922 1 91.88 71 LEU A O 1
ATOM 524 N N . GLY A 1 72 ? -3.021 -14.883 -14.133 1 90.06 72 GLY A N 1
ATOM 525 C CA . GLY A 1 72 ? -1.935 -14.039 -14.594 1 90.06 72 GLY A CA 1
ATOM 526 C C . GLY A 1 72 ? -1.915 -12.672 -13.93 1 90.06 72 GLY A C 1
ATOM 527 O O . GLY A 1 72 ? -2.113 -12.562 -12.719 1 90.06 72 GLY A O 1
ATOM 528 N N . PRO A 1 73 ? -1.644 -11.641 -14.781 1 92.94 73 PRO A N 1
ATOM 529 C CA . PRO A 1 73 ? -1.476 -10.289 -14.242 1 92.94 73 PRO A CA 1
ATOM 530 C C . PRO A 1 73 ? -2.762 -9.734 -13.641 1 92.94 73 PRO A C 1
ATOM 532 O O . PRO A 1 73 ? -2.717 -8.812 -12.82 1 92.94 73 PRO A O 1
ATOM 535 N N . SER A 1 74 ? -3.896 -10.234 -14.055 1 95.88 74 SER A N 1
ATOM 536 C CA . SER A 1 74 ? -5.152 -9.734 -13.5 1 95.88 74 SER A CA 1
ATOM 537 C C . SER A 1 74 ? -5.246 -10.008 -12.008 1 95.88 74 SER A C 1
ATOM 539 O O . SER A 1 74 ? -5.695 -9.148 -11.242 1 95.88 74 SER A O 1
ATOM 541 N N . TYR A 1 75 ? -4.805 -11.141 -11.555 1 95.12 75 TYR A N 1
ATOM 542 C CA . TYR A 1 75 ? -4.793 -11.531 -10.148 1 95.12 75 TYR A CA 1
ATOM 543 C C . TYR A 1 75 ? -3.822 -10.664 -9.352 1 95.12 75 TYR A C 1
ATOM 545 O O . TYR A 1 75 ? -4.18 -10.125 -8.305 1 95.12 75 TYR A O 1
ATOM 553 N N . VAL A 1 76 ? -2.646 -10.539 -9.891 1 95.31 76 VAL A N 1
ATOM 554 C CA . VAL A 1 76 ? -1.593 -9.797 -9.211 1 95.31 76 VAL A CA 1
ATOM 555 C C . VAL A 1 76 ? -1.993 -8.32 -9.102 1 95.31 76 VAL A C 1
ATOM 557 O O . VAL A 1 76 ? -1.699 -7.668 -8.102 1 95.31 76 VAL A O 1
ATOM 560 N N . SER A 1 77 ? -2.672 -7.852 -10.102 1 97.19 77 SER A N 1
ATOM 561 C CA . SER A 1 77 ? -3.08 -6.449 -10.125 1 97.19 77 SER A CA 1
ATOM 562 C C . SER A 1 77 ? -4.047 -6.141 -8.984 1 97.19 77 SER A C 1
ATOM 564 O O . SER A 1 77 ? -3.867 -5.156 -8.266 1 97.19 77 SER A O 1
ATOM 566 N N . LEU A 1 78 ? -5.059 -6.953 -8.828 1 98.56 78 LEU A N 1
ATOM 567 C CA . LEU A 1 78 ? -6.008 -6.699 -7.75 1 98.56 78 LEU A CA 1
ATOM 568 C C . LEU A 1 78 ? -5.383 -6.996 -6.391 1 98.56 78 LEU A C 1
ATOM 570 O O . LEU A 1 78 ? -5.652 -6.297 -5.41 1 98.56 78 LEU A O 1
ATOM 574 N N . LEU A 1 79 ? -4.586 -8 -6.328 1 97.5 79 LEU A N 1
ATOM 575 C CA . LEU A 1 79 ? -3.898 -8.352 -5.09 1 97.5 79 LEU A CA 1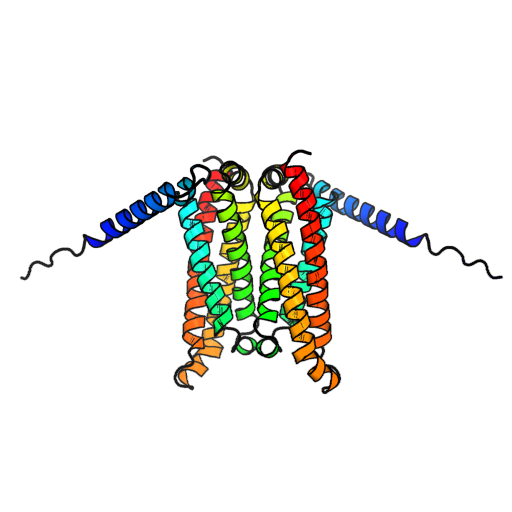
ATOM 576 C C . LEU A 1 79 ? -3.023 -7.195 -4.613 1 97.5 79 LEU A C 1
ATOM 578 O O . LEU A 1 79 ? -3.059 -6.832 -3.434 1 97.5 79 LEU A O 1
ATOM 582 N N . THR A 1 80 ? -2.258 -6.621 -5.441 1 97.69 80 THR A N 1
ATOM 583 C CA . THR A 1 80 ? -1.352 -5.531 -5.102 1 97.69 80 THR A CA 1
ATOM 584 C C . THR A 1 80 ? -2.131 -4.258 -4.789 1 97.69 80 THR A C 1
ATOM 586 O O . THR A 1 80 ? -1.766 -3.508 -3.881 1 97.69 80 THR A O 1
ATOM 589 N N . THR A 1 81 ? -3.158 -3.977 -5.543 1 98.5 81 THR A N 1
ATOM 590 C CA . THR A 1 81 ? -4.012 -2.824 -5.273 1 98.5 81 THR A CA 1
ATOM 591 C C . THR A 1 81 ? -4.641 -2.93 -3.889 1 98.5 81 THR A C 1
ATOM 593 O O . THR A 1 81 ? -4.648 -1.96 -3.127 1 98.5 81 THR A O 1
ATOM 596 N N . ALA A 1 82 ? -5.156 -4.086 -3.604 1 98.69 82 ALA A N 1
ATOM 597 C CA . ALA A 1 82 ? -5.812 -4.309 -2.316 1 98.69 82 ALA A CA 1
ATOM 598 C C . ALA A 1 82 ? -4.824 -4.148 -1.164 1 98.69 82 ALA A C 1
ATOM 600 O O . ALA A 1 82 ? -5.145 -3.531 -0.146 1 98.69 82 ALA A O 1
ATOM 601 N N . SER A 1 83 ? -3.717 -4.668 -1.29 1 98.19 83 SER A N 1
ATOM 602 C CA . SER A 1 83 ? -2.717 -4.566 -0.233 1 98.19 83 SER A CA 1
ATOM 603 C C . SER A 1 83 ? -2.26 -3.123 -0.044 1 98.19 83 SER A C 1
ATOM 605 O O . SER A 1 83 ? -2.104 -2.658 1.087 1 98.19 83 SER A O 1
ATOM 607 N N . ALA A 1 84 ? -1.992 -2.453 -1.146 1 98.31 84 ALA A N 1
ATOM 608 C CA . ALA A 1 84 ? -1.56 -1.06 -1.083 1 98.31 84 ALA A CA 1
ATOM 609 C C . ALA A 1 84 ? -2.609 -0.189 -0.399 1 98.31 84 ALA A C 1
ATOM 611 O O . ALA A 1 84 ? -2.283 0.611 0.481 1 98.31 84 ALA A O 1
ATOM 612 N N . SER A 1 85 ? -3.797 -0.329 -0.769 1 98.62 85 SER A N 1
ATOM 613 C CA . SER A 1 85 ? -4.883 0.492 -0.243 1 98.62 85 SER A CA 1
ATOM 614 C C . SER A 1 85 ? -5.211 0.116 1.198 1 98.62 85 SER A C 1
ATOM 616 O O . SER A 1 85 ? -5.355 0.99 2.055 1 98.62 85 SER A O 1
ATOM 618 N N . ALA A 1 86 ? -5.316 -1.185 1.459 1 98.25 86 ALA A N 1
ATOM 619 C CA . ALA A 1 86 ? -5.668 -1.636 2.803 1 98.25 86 ALA A CA 1
ATOM 620 C C . ALA A 1 86 ? -4.598 -1.231 3.814 1 98.25 86 ALA A C 1
ATOM 622 O O . ALA A 1 86 ? -4.914 -0.84 4.941 1 98.25 86 ALA A O 1
ATOM 623 N N . ALA A 1 87 ? -3.379 -1.324 3.463 1 98.38 87 ALA A N 1
ATOM 624 C CA . ALA A 1 87 ? -2.291 -0.958 4.367 1 98.38 87 ALA A CA 1
ATOM 625 C C . ALA A 1 87 ? -2.322 0.534 4.684 1 98.38 87 ALA A C 1
ATOM 627 O O . ALA A 1 87 ? -2.193 0.93 5.848 1 98.38 87 ALA A O 1
ATOM 628 N N . THR A 1 88 ? -2.5 1.362 3.658 1 98.38 88 THR A N 1
ATOM 629 C CA . THR A 1 88 ? -2.518 2.807 3.861 1 98.38 88 THR A CA 1
ATOM 630 C C . THR A 1 88 ? -3.736 3.225 4.676 1 98.38 88 THR A C 1
ATOM 632 O O . THR A 1 88 ? -3.631 4.059 5.578 1 98.38 88 THR A O 1
ATOM 635 N N . VAL A 1 89 ? -4.883 2.643 4.438 1 98.62 89 VAL A N 1
ATOM 636 C CA . VAL A 1 89 ? -6.105 2.959 5.172 1 98.62 89 VAL A CA 1
ATOM 637 C C . VAL A 1 89 ? -5.941 2.566 6.641 1 98.62 89 VAL A C 1
ATOM 639 O O . VAL A 1 89 ? -6.359 3.307 7.535 1 98.62 89 VAL A O 1
ATOM 642 N N . THR A 1 90 ? -5.375 1.412 6.859 1 98 90 THR A N 1
ATOM 643 C CA . THR A 1 90 ? -5.164 0.947 8.227 1 98 90 THR A CA 1
ATOM 644 C C . THR A 1 90 ? -4.25 1.904 8.984 1 98 90 THR A C 1
ATOM 646 O O . THR A 1 90 ? -4.52 2.236 10.141 1 98 90 THR A O 1
ATOM 649 N N . LEU A 1 91 ? -3.227 2.389 8.344 1 97.75 91 LEU A N 1
ATOM 650 C CA . LEU A 1 91 ? -2.303 3.32 8.977 1 97.75 91 LEU A CA 1
ATOM 651 C C . LEU A 1 91 ? -2.984 4.656 9.266 1 97.75 91 LEU A C 1
ATOM 653 O O . LEU A 1 91 ? -2.812 5.23 10.336 1 97.75 91 LEU A O 1
ATOM 657 N N . LEU A 1 92 ? -3.705 5.168 8.297 1 97.38 92 LEU A N 1
ATOM 658 C CA . LEU A 1 92 ? -4.438 6.414 8.5 1 97.38 92 LEU A CA 1
ATOM 659 C C . LEU A 1 92 ? -5.418 6.285 9.664 1 97.38 92 LEU A C 1
ATOM 661 O O . LEU A 1 92 ? -5.496 7.172 10.516 1 97.38 92 LEU A O 1
ATOM 665 N N . LEU A 1 93 ? -6.098 5.184 9.688 1 96.75 93 LEU A N 1
ATOM 666 C CA . LEU A 1 93 ? -7.078 4.965 10.742 1 96.75 93 LEU A CA 1
ATOM 667 C C . LEU A 1 93 ? -6.402 4.898 12.109 1 96.75 93 LEU A C 1
ATOM 669 O O . LEU A 1 93 ? -6.863 5.52 13.062 1 96.75 93 LEU A O 1
ATOM 673 N N . LEU A 1 94 ? -5.344 4.195 12.203 1 95.12 94 LEU A N 1
ATOM 674 C CA . LEU A 1 94 ? -4.59 4.102 13.445 1 95.12 94 LEU A CA 1
ATOM 675 C C . LEU A 1 94 ? -4.109 5.48 13.898 1 95.12 94 LEU A C 1
ATOM 677 O O . LEU A 1 94 ? -4.254 5.84 15.07 1 95.12 94 LEU A O 1
ATOM 681 N N . CYS A 1 95 ? -3.586 6.273 12.992 1 95.25 95 CYS A N 1
ATOM 682 C CA . CYS A 1 95 ? -3.088 7.605 13.312 1 95.25 95 CYS A CA 1
ATOM 683 C C . CYS A 1 95 ? -4.219 8.508 13.789 1 95.25 95 CYS A C 1
ATOM 685 O O . CYS A 1 95 ? -4.047 9.273 14.742 1 95.25 95 CYS A O 1
ATOM 687 N N . TYR A 1 96 ? -5.328 8.375 13.102 1 95.12 96 TYR A N 1
ATOM 688 C CA . TYR A 1 96 ? -6.449 9.25 13.414 1 95.12 96 TYR A CA 1
ATOM 689 C C . TYR A 1 96 ? -7.039 8.914 14.773 1 95.12 96 TYR A C 1
ATOM 691 O O . TYR A 1 96 ? -7.555 9.797 15.469 1 95.12 96 TYR A O 1
ATOM 699 N N . VAL A 1 97 ? -6.969 7.664 15.18 1 93.19 97 VAL A N 1
ATOM 700 C CA . VAL A 1 97 ? -7.488 7.242 16.484 1 93.19 97 VAL A CA 1
ATOM 701 C C . VAL A 1 97 ? -6.504 7.637 17.578 1 93.19 97 VAL A C 1
ATOM 703 O O . VAL A 1 97 ? -6.914 7.992 18.688 1 93.19 97 VAL A O 1
ATOM 706 N N . ILE A 1 98 ? -5.219 7.656 17.266 1 91 98 ILE A N 1
ATOM 707 C CA . ILE A 1 98 ? -4.184 7.953 18.25 1 91 98 ILE A CA 1
ATOM 708 C C . ILE A 1 98 ? -4.094 9.461 18.453 1 91 98 ILE A C 1
ATOM 710 O O . ILE A 1 98 ? -3.924 9.93 19.594 1 91 98 ILE A O 1
ATOM 714 N N . SER A 1 99 ? -4.207 10.227 17.406 1 90.12 99 SER A N 1
ATOM 715 C CA . SER A 1 99 ? -3.969 11.664 17.5 1 90.12 99 SER A CA 1
ATOM 716 C C . SER A 1 99 ? -4.973 12.438 16.656 1 90.12 99 SER A C 1
ATOM 718 O O . SER A 1 99 ? -4.988 12.32 15.422 1 90.12 99 SER A O 1
ATOM 720 N N . ASN A 1 100 ? -5.754 13.297 17.344 1 90.44 100 ASN A N 1
ATOM 721 C CA . ASN A 1 100 ? -6.676 14.18 16.641 1 90.44 100 ASN A CA 1
ATOM 722 C C . ASN A 1 100 ? -5.93 15.195 15.781 1 90.44 100 ASN A C 1
ATOM 724 O O . ASN A 1 100 ? -6.414 15.594 14.719 1 90.44 100 ASN A O 1
ATOM 728 N N . ASN A 1 101 ? -4.801 15.602 16.266 1 91.88 101 ASN A N 1
ATOM 729 C CA . ASN A 1 101 ? -3.996 16.547 15.516 1 91.88 101 ASN A CA 1
ATOM 730 C C . ASN A 1 101 ? -3.578 15.984 14.164 1 91.88 101 ASN A C 1
ATOM 732 O O . ASN A 1 101 ? -3.572 16.703 13.164 1 91.88 101 ASN A O 1
ATOM 736 N N . THR A 1 102 ? -3.191 14.711 14.125 1 92.5 102 THR A N 1
ATOM 737 C CA . THR A 1 102 ? -2.805 14.055 12.875 1 92.5 102 THR A CA 1
ATOM 738 C C . THR A 1 102 ? -3.963 14.047 11.883 1 92.5 102 THR A C 1
ATOM 740 O O . THR A 1 102 ? -3.762 14.258 10.688 1 92.5 102 THR A O 1
ATOM 743 N N . PHE A 1 103 ? -5.18 13.859 12.367 1 92.38 103 PHE A N 1
ATOM 744 C CA . PHE A 1 103 ? -6.359 13.883 11.516 1 92.38 103 PHE A CA 1
ATOM 745 C C . PHE A 1 103 ? -6.492 15.227 10.812 1 92.38 103 PHE A C 1
ATOM 747 O O . PHE A 1 103 ? -6.66 15.281 9.586 1 92.38 103 PHE A O 1
ATOM 754 N N . HIS A 1 104 ? -6.363 16.281 11.508 1 90.81 104 HIS A N 1
ATOM 755 C CA . HIS A 1 104 ? -6.508 17.609 10.945 1 90.81 104 HIS A CA 1
ATOM 756 C C . HIS A 1 104 ? -5.367 17.938 9.984 1 90.81 104 HIS A C 1
ATOM 758 O O . HIS A 1 104 ? -5.59 18.531 8.93 1 90.81 104 HIS A O 1
ATOM 764 N N . LEU A 1 105 ? -4.195 17.531 10.32 1 92.31 105 LEU A N 1
ATOM 765 C CA . LEU A 1 105 ? -3.033 17.812 9.484 1 92.31 105 LEU A CA 1
ATOM 766 C C . LEU A 1 105 ? -3.143 17.078 8.148 1 92.31 105 LEU A C 1
ATOM 768 O O . LEU A 1 105 ? -2.922 17.672 7.09 1 92.31 105 LEU A O 1
ATOM 772 N N . ILE A 1 106 ? -3.523 15.781 8.164 1 94.25 106 ILE A N 1
ATOM 773 C CA . ILE A 1 106 ? -3.59 14.969 6.949 1 94.25 106 ILE A CA 1
ATOM 774 C C . ILE A 1 106 ? -4.75 15.445 6.078 1 94.25 106 ILE A C 1
ATOM 776 O O . ILE A 1 106 ? -4.602 15.578 4.859 1 94.25 106 ILE A O 1
ATOM 780 N N . ARG A 1 107 ? -5.844 15.719 6.715 1 91.88 107 ARG A N 1
ATOM 781 C CA . ARG A 1 107 ? -7.023 16.141 5.969 1 91.88 107 ARG A CA 1
ATOM 782 C C . ARG A 1 107 ? -6.801 17.516 5.336 1 91.88 107 ARG A C 1
ATOM 784 O O . ARG A 1 107 ? -7.449 17.859 4.344 1 91.88 107 ARG A O 1
ATOM 791 N N . SER A 1 108 ? -5.926 18.297 5.906 1 92.38 108 SER A N 1
ATOM 792 C CA . SER A 1 108 ? -5.59 19.609 5.348 1 92.38 108 SER A CA 1
ATOM 793 C C . SER A 1 108 ? -4.516 19.484 4.273 1 92.38 108 SER A C 1
ATOM 795 O O . SER A 1 108 ? -4.18 20.469 3.613 1 92.38 108 SER A O 1
ATOM 797 N N . SER A 1 109 ? -3.998 18.312 4.047 1 92.69 109 SER A N 1
ATOM 798 C CA . SER A 1 109 ? -3 18.078 3.01 1 92.69 109 SER A CA 1
ATOM 799 C C . SER A 1 109 ? -3.637 17.484 1.756 1 92.69 109 SER A C 1
ATOM 801 O O . SER A 1 109 ? -4.805 17.094 1.771 1 92.69 109 SER A O 1
ATOM 803 N N . LEU A 1 110 ? -2.846 17.438 0.672 1 94.06 110 LEU A N 1
ATOM 804 C CA . LEU A 1 110 ? -3.297 16.859 -0.594 1 94.06 110 LEU A CA 1
ATOM 805 C C . LEU A 1 110 ? -3.227 15.336 -0.562 1 94.06 110 LEU A C 1
ATOM 807 O O . LEU A 1 110 ? -3.793 14.672 -1.43 1 94.06 110 LEU A O 1
ATOM 811 N N . PHE A 1 111 ? -2.635 14.758 0.402 1 95.62 111 PHE A N 1
ATOM 812 C CA . PHE A 1 111 ? -2.26 13.344 0.407 1 95.62 111 PHE A CA 1
ATOM 813 C C . PHE A 1 111 ? -3.496 12.453 0.371 1 95.62 111 PHE A C 1
ATOM 815 O O . PHE A 1 111 ? -3.605 11.57 -0.478 1 95.62 111 PHE A O 1
ATOM 822 N N . GLU A 1 112 ? -4.383 12.688 1.312 1 96.94 112 GLU A N 1
ATOM 823 C CA . GLU A 1 112 ? -5.523 11.781 1.412 1 96.94 112 GLU A CA 1
ATOM 824 C C . GLU A 1 112 ? -6.422 11.883 0.181 1 96.94 112 GLU A C 1
ATOM 826 O O . GLU A 1 112 ? -7.023 10.898 -0.237 1 96.94 112 GLU A O 1
ATOM 831 N N . LEU A 1 113 ? -6.582 13.07 -0.373 1 96.25 113 LEU A N 1
ATOM 832 C CA . LEU A 1 113 ? -7.352 13.242 -1.601 1 96.25 113 LEU A CA 1
ATOM 833 C C . LEU A 1 113 ? -6.742 12.438 -2.744 1 96.25 113 LEU A C 1
ATOM 835 O O . LEU A 1 113 ? -7.438 11.664 -3.404 1 96.25 113 LEU A O 1
ATOM 839 N N . LEU A 1 114 ? -5.48 12.562 -2.975 1 96.31 114 LEU A N 1
ATOM 840 C CA . LEU A 1 114 ? -4.797 11.859 -4.055 1 96.31 114 LEU A CA 1
ATOM 841 C C . LEU A 1 114 ? -4.789 10.352 -3.807 1 96.31 114 LEU A C 1
ATOM 843 O O . LEU A 1 114 ? -4.887 9.562 -4.746 1 96.31 114 LEU A O 1
ATOM 847 N N . PHE A 1 115 ? -4.605 10.023 -2.545 1 98.25 115 PHE A N 1
ATOM 848 C CA . PHE A 1 115 ? -4.645 8.609 -2.186 1 98.25 115 PHE A CA 1
ATOM 849 C C . PHE A 1 115 ? -5.984 7.988 -2.572 1 98.25 115 PHE A C 1
ATOM 851 O O . PHE A 1 115 ? -6.027 6.941 -3.217 1 98.25 115 PHE A O 1
ATOM 858 N N . ASN A 1 116 ? -7.043 8.602 -2.221 1 98.62 116 ASN A N 1
ATOM 859 C CA . ASN A 1 116 ? -8.375 8.055 -2.48 1 98.62 116 ASN A CA 1
ATOM 860 C C . ASN A 1 116 ? -8.688 8.039 -3.975 1 98.62 116 ASN A C 1
ATOM 862 O O . ASN A 1 116 ? -9.328 7.109 -4.469 1 98.62 116 ASN A O 1
ATOM 866 N N . ILE A 1 117 ? -8.312 9.039 -4.688 1 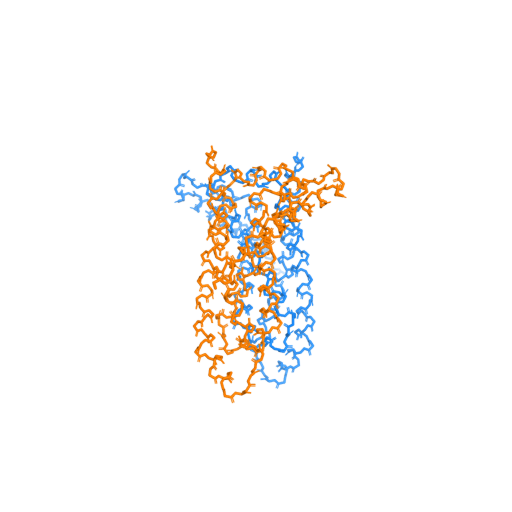98.19 117 ILE A N 1
ATOM 867 C CA . ILE A 1 117 ? -8.508 9.047 -6.133 1 98.19 117 ILE A CA 1
ATOM 868 C C . ILE A 1 117 ? -7.73 7.895 -6.766 1 98.19 117 ILE A C 1
ATOM 870 O O . ILE A 1 117 ? -8.266 7.156 -7.594 1 98.19 117 ILE A O 1
ATOM 874 N N . SER A 1 118 ? -6.488 7.723 -6.383 1 98.56 118 SER A N 1
ATOM 875 C CA . SER A 1 118 ? -5.648 6.66 -6.918 1 98.56 118 SER A CA 1
ATOM 876 C C . SER A 1 118 ? -6.199 5.281 -6.559 1 98.56 118 SER A C 1
ATOM 878 O O . SER A 1 118 ? -6.223 4.379 -7.398 1 98.56 118 SER A O 1
ATOM 880 N N . ALA A 1 119 ? -6.578 5.141 -5.293 1 98.75 119 ALA A N 1
ATOM 881 C CA . ALA A 1 119 ? -7.145 3.867 -4.859 1 98.75 119 ALA A CA 1
ATOM 882 C C . ALA A 1 119 ? -8.438 3.555 -5.609 1 98.75 119 ALA A C 1
ATOM 884 O O . ALA A 1 119 ? -8.648 2.422 -6.047 1 98.75 119 ALA A O 1
ATOM 885 N N . ALA A 1 120 ? -9.344 4.508 -5.805 1 98.75 120 ALA A N 1
ATOM 886 C CA . ALA A 1 120 ? -10.609 4.309 -6.504 1 98.75 120 ALA A CA 1
ATOM 887 C C . ALA A 1 120 ? -10.375 3.857 -7.941 1 98.75 120 ALA A C 1
ATOM 889 O O . ALA A 1 120 ? -11 2.902 -8.414 1 98.75 120 ALA A O 1
ATOM 890 N N . THR A 1 121 ? -9.461 4.516 -8.602 1 98.69 121 THR A N 1
ATOM 891 C CA . THR A 1 121 ? -9.195 4.195 -10 1 98.69 121 THR A CA 1
ATOM 892 C C . THR A 1 121 ? -8.492 2.844 -10.117 1 98.69 121 THR A C 1
ATOM 894 O O . THR A 1 121 ? -8.789 2.062 -11.031 1 98.69 121 THR A O 1
ATOM 897 N N . SER A 1 122 ? -7.562 2.539 -9.234 1 98.69 122 SER A N 1
ATOM 898 C CA . SER A 1 122 ? -6.844 1.269 -9.266 1 98.69 122 SER A CA 1
ATOM 899 C C . SER A 1 122 ? -7.781 0.097 -8.984 1 98.69 122 SER A C 1
ATOM 901 O O . SER A 1 122 ? -7.73 -0.924 -9.672 1 98.69 122 SER A O 1
ATOM 903 N N . TYR A 1 123 ? -8.586 0.256 -7.934 1 98.88 123 TYR A N 1
ATOM 904 C CA . TYR A 1 123 ? -9.555 -0.798 -7.641 1 98.88 123 TYR A CA 1
ATOM 905 C C . TYR A 1 123 ? -10.5 -1.0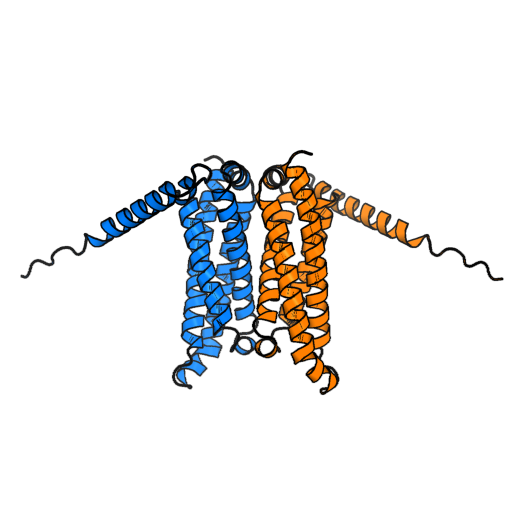17 -8.82 1 98.88 123 TYR A C 1
ATOM 907 O O . TYR A 1 123 ? -10.828 -2.156 -9.156 1 98.88 123 TYR A O 1
ATOM 915 N N . CYS A 1 124 ? -10.961 0.019 -9.438 1 98.81 124 CYS A N 1
ATOM 916 C CA . CYS A 1 124 ? -11.875 -0.088 -10.57 1 98.81 124 CYS A CA 1
ATOM 917 C C . CYS A 1 124 ? -11.227 -0.841 -11.719 1 98.81 124 CYS A C 1
ATOM 919 O O . CYS A 1 124 ? -11.773 -1.827 -12.219 1 98.81 124 CYS A O 1
ATOM 921 N N . SER A 1 125 ? -10.062 -0.423 -12.094 1 98.81 125 SER A N 1
ATOM 922 C CA . SER A 1 125 ? -9.367 -1.023 -13.227 1 98.81 125 SER A CA 1
ATOM 923 C C . SER A 1 125 ? -8.984 -2.471 -12.938 1 98.81 125 SER A C 1
ATOM 925 O O . SER A 1 125 ? -9.156 -3.348 -13.789 1 98.81 125 SER A O 1
ATOM 927 N N . SER A 1 126 ? -8.469 -2.766 -11.742 1 98.69 126 SER A N 1
ATOM 928 C CA . SER A 1 126 ? -8.031 -4.117 -11.406 1 98.69 126 SER A CA 1
ATOM 929 C C . SER A 1 126 ? -9.219 -5.066 -11.281 1 98.69 126 SER A C 1
ATOM 931 O O . SER A 1 126 ? -9.117 -6.246 -11.625 1 98.69 126 SER A O 1
ATOM 933 N N . SER A 1 127 ? -10.352 -4.562 -10.781 1 98.81 127 SER A N 1
ATOM 934 C CA . SER A 1 127 ? -11.547 -5.398 -10.672 1 98.81 127 SER A CA 1
ATOM 935 C C . SER A 1 127 ? -12.117 -5.727 -12.047 1 98.81 127 SER A C 1
ATOM 937 O O . SER A 1 127 ? -12.562 -6.852 -12.281 1 98.81 127 SER A O 1
ATOM 939 N N . ILE A 1 128 ? -12.133 -4.754 -12.906 1 98.81 128 ILE A N 1
ATOM 940 C CA . ILE A 1 128 ? -12.547 -5.012 -14.281 1 98.81 128 ILE A CA 1
ATOM 941 C C . ILE A 1 128 ? -11.641 -6.074 -14.898 1 98.81 128 ILE A C 1
ATOM 943 O O . ILE A 1 128 ? -12.133 -7.027 -15.516 1 98.81 128 ILE A O 1
ATOM 947 N N . PHE A 1 129 ? -10.344 -5.938 -14.727 1 98.44 129 PHE A N 1
ATOM 948 C CA . PHE A 1 129 ? -9.344 -6.855 -15.266 1 98.44 129 PHE A CA 1
ATOM 949 C C . PHE A 1 129 ? -9.562 -8.266 -14.742 1 98.44 129 PHE A C 1
ATOM 951 O O . PHE A 1 129 ? -9.602 -9.227 -15.516 1 98.44 129 PHE A O 1
ATOM 958 N N . LEU A 1 130 ? -9.742 -8.406 -13.461 1 98.19 130 LEU A N 1
ATOM 959 C CA . LEU A 1 130 ? -9.945 -9.719 -12.859 1 98.19 130 LEU A CA 1
ATOM 960 C C . LEU A 1 130 ? -11.297 -10.305 -13.258 1 98.19 130 LEU A C 1
ATOM 962 O O . LEU A 1 130 ? -11.422 -11.516 -13.453 1 98.19 130 LEU A O 1
ATOM 966 N N . PHE A 1 131 ? -12.305 -9.469 -13.383 1 98.12 131 PHE A N 1
ATOM 967 C CA . PHE A 1 131 ? -13.633 -9.898 -13.82 1 98.12 131 PHE A CA 1
ATOM 968 C C . PHE A 1 131 ? -13.555 -10.609 -15.172 1 98.12 131 PHE A C 1
ATOM 970 O O . PHE A 1 131 ? -14.07 -11.711 -15.328 1 98.12 131 PHE A O 1
ATOM 977 N N . PHE A 1 132 ? -12.898 -10.078 -16.094 1 97.62 132 PHE A N 1
ATOM 978 C CA . PHE A 1 132 ? -12.805 -10.664 -17.422 1 97.62 132 PHE A CA 1
ATOM 979 C C . PHE A 1 132 ? -11.961 -11.938 -17.391 1 97.62 132 PHE A C 1
ATOM 981 O O . PHE A 1 132 ? -12.305 -12.93 -18.031 1 97.62 132 PHE A O 1
ATOM 988 N N . ALA A 1 133 ? -10.875 -11.883 -16.656 1 96.88 133 ALA A N 1
ATOM 989 C CA . ALA A 1 133 ? -10.023 -13.07 -16.562 1 96.88 133 ALA A CA 1
ATOM 990 C C . ALA A 1 133 ? -10.766 -14.234 -15.938 1 96.88 133 ALA A C 1
ATOM 992 O O . ALA A 1 133 ? -10.648 -15.375 -16.391 1 96.88 133 ALA A O 1
ATOM 993 N N . VAL A 1 134 ? -11.508 -13.961 -14.898 1 95.94 134 VAL A N 1
ATOM 994 C CA . VAL A 1 134 ? -12.242 -15.016 -14.203 1 95.94 134 VAL A CA 1
ATOM 995 C C . VAL A 1 134 ? -13.32 -15.578 -15.125 1 95.94 134 VAL A C 1
ATOM 997 O O . VAL A 1 134 ? -13.516 -16.797 -15.203 1 95.94 134 VAL A O 1
ATOM 1000 N N . LYS A 1 135 ? -14.008 -14.805 -15.867 1 95.81 135 LYS A N 1
ATOM 1001 C CA . LYS A 1 135 ? -15.062 -15.242 -16.766 1 95.81 135 LYS A CA 1
ATOM 1002 C C . LYS A 1 135 ? -14.492 -16.047 -17.938 1 95.81 135 LYS A C 1
ATOM 1004 O O . LYS A 1 135 ? -15.094 -17.016 -18.375 1 95.81 135 LYS A O 1
ATOM 1009 N N . LEU A 1 136 ? -13.352 -15.695 -18.359 1 94.56 136 LEU A N 1
ATOM 1010 C CA . LEU A 1 136 ? -12.789 -16.297 -19.562 1 94.56 136 LEU A CA 1
ATOM 1011 C C . LEU A 1 136 ? -12.031 -17.578 -19.219 1 94.56 136 LEU A C 1
ATOM 1013 O O . LEU A 1 136 ? -12.055 -18.531 -19.984 1 94.56 136 LEU A O 1
ATOM 1017 N N . TYR A 1 137 ? -11.359 -17.578 -18.062 1 91.81 137 TYR A N 1
ATOM 1018 C CA . TYR A 1 137 ? -10.43 -18.672 -17.828 1 91.81 137 TYR A CA 1
ATOM 1019 C C . TYR A 1 137 ? -10.898 -19.547 -16.688 1 91.81 137 TYR A C 1
ATOM 1021 O O . TYR A 1 137 ? -10.727 -20.781 -16.719 1 91.81 137 TYR A O 1
ATOM 1029 N N . VAL A 1 138 ? -11.484 -19.016 -15.68 1 90.19 138 VAL A N 1
ATOM 1030 C CA . VAL A 1 138 ? -11.789 -19.797 -14.477 1 90.19 138 VAL A CA 1
ATOM 1031 C C . VAL A 1 138 ? -13.219 -20.328 -14.562 1 90.19 138 VAL A C 1
ATOM 1033 O O . VAL A 1 138 ? -13.492 -21.453 -14.133 1 90.19 138 VAL A O 1
ATOM 1036 N N . TYR A 1 139 ? -14.07 -19.609 -15.164 1 91.31 139 TYR A N 1
ATOM 1037 C CA . TYR A 1 139 ? -15.477 -20 -15.227 1 91.31 139 TYR A CA 1
ATOM 1038 C C . TYR A 1 139 ? -15.656 -21.281 -16.016 1 91.31 139 TYR A C 1
ATOM 1040 O O . TYR A 1 139 ? -16.359 -22.203 -15.57 1 91.31 139 TYR A O 1
ATOM 1048 N N . PRO A 1 140 ? -15.078 -21.469 -17.188 1 89.88 140 PRO A N 1
ATOM 1049 C CA . PRO A 1 140 ? -15.227 -22.734 -17.906 1 89.88 140 PRO A CA 1
ATOM 1050 C C . PRO A 1 140 ? -14.711 -23.922 -17.109 1 89.88 140 PRO A C 1
ATOM 1052 O O . PRO A 1 140 ? -15.281 -25.016 -17.188 1 89.88 140 PRO A O 1
ATOM 1055 N N . LEU A 1 141 ? -13.641 -23.656 -16.391 1 86.12 141 LEU A N 1
ATOM 1056 C CA . LEU A 1 141 ? -13.109 -24.734 -15.555 1 86.12 141 LEU A CA 1
ATOM 1057 C C . LEU A 1 141 ? -14.078 -25.062 -14.422 1 86.12 141 LEU A C 1
ATOM 1059 O O . LEU A 1 141 ? -14.203 -26.234 -14.031 1 86.12 141 LEU A O 1
ATOM 1063 N N . TYR A 1 142 ? -14.664 -24.094 -13.867 1 86.5 142 TYR A N 1
ATOM 1064 C CA . TYR A 1 142 ? -15.656 -24.266 -12.805 1 86.5 142 TYR A CA 1
ATOM 1065 C C . TYR A 1 142 ? -16.844 -25.078 -13.297 1 86.5 142 TYR A C 1
ATOM 1067 O O . TYR A 1 142 ? -17.344 -25.953 -12.586 1 86.5 142 TYR A O 1
ATOM 1075 N N . VAL A 1 143 ? -17.281 -24.875 -14.492 1 87.69 143 VAL A N 1
ATOM 1076 C CA . VAL A 1 143 ? -18.438 -25.562 -15.07 1 87.69 143 VAL A CA 1
ATOM 1077 C C . VAL A 1 143 ? -18.078 -27.016 -15.391 1 87.69 143 VAL A C 1
ATOM 1079 O O . VAL A 1 143 ? -18.891 -27.922 -15.227 1 87.69 143 VAL A O 1
ATOM 1082 N N . LEU A 1 144 ? -16.828 -27.25 -15.68 1 86.94 144 LEU A N 1
ATOM 1083 C CA . LEU A 1 144 ? -16.391 -28.578 -16.125 1 86.94 144 LEU A CA 1
ATOM 1084 C C . LEU A 1 144 ? -16 -29.453 -14.93 1 86.94 144 LEU A C 1
ATOM 1086 O O . LEU A 1 144 ? -16.109 -30.672 -14.992 1 86.94 144 LEU A O 1
ATOM 1090 N N . THR A 1 145 ? -15.32 -28.891 -13.844 1 80.62 145 THR A N 1
ATOM 1091 C CA . THR A 1 145 ? -14.773 -29.688 -12.75 1 80.62 145 THR A CA 1
ATOM 1092 C C . THR A 1 145 ? -15.719 -29.688 -11.555 1 80.62 145 THR A C 1
ATOM 1094 O O . THR A 1 145 ? -15.414 -30.266 -10.508 1 80.62 145 THR A O 1
ATOM 1097 N N . LEU A 1 146 ? -16.875 -29.516 -11.633 1 68.25 146 LEU A N 1
ATOM 1098 C CA . LEU A 1 146 ? -17.938 -29.578 -10.633 1 68.25 146 LEU A CA 1
ATOM 1099 C C . LEU A 1 146 ? -17.594 -28.703 -9.422 1 68.25 146 LEU A C 1
ATOM 1101 O O . LEU A 1 146 ? -17.625 -29.172 -8.289 1 68.25 146 LEU A O 1
ATOM 1105 N N . GLY A 1 147 ? -17.031 -27.719 -9.555 1 66.88 147 GLY A N 1
ATOM 1106 C CA . GLY A 1 147 ? -17.219 -26.828 -8.422 1 66.88 147 GLY A CA 1
ATOM 1107 C C . GLY A 1 147 ? -15.922 -26.438 -7.742 1 66.88 147 GLY A C 1
ATOM 1108 O O . GLY A 1 147 ? -15.805 -26.547 -6.52 1 66.88 147 GLY A O 1
ATOM 1109 N N . ILE A 1 148 ? -15.086 -25.953 -8.281 1 79.5 148 ILE A N 1
ATOM 1110 C CA . ILE A 1 148 ? -13.852 -25.484 -7.652 1 79.5 148 ILE A CA 1
ATOM 1111 C C . ILE A 1 148 ? -14.141 -24.25 -6.809 1 79.5 148 ILE A C 1
ATOM 1113 O O . ILE A 1 148 ? -14.906 -23.375 -7.219 1 79.5 148 ILE A O 1
ATOM 1117 N N . VAL A 1 149 ? -13.742 -24.25 -5.52 1 79.06 149 VAL A N 1
ATOM 1118 C CA . VAL A 1 149 ? -14.016 -23.203 -4.531 1 79.06 149 VAL A CA 1
ATOM 1119 C C . VAL A 1 149 ? -13.336 -21.906 -4.949 1 79.06 149 VAL A C 1
ATOM 1121 O O . VAL A 1 149 ? -13.742 -20.812 -4.527 1 79.06 149 VAL A O 1
ATOM 1124 N N . ASP A 1 150 ? -12.445 -21.938 -5.836 1 85.06 150 ASP A N 1
ATOM 1125 C CA . ASP A 1 150 ? -11.656 -20.766 -6.238 1 85.06 150 ASP A CA 1
ATOM 1126 C C . ASP A 1 150 ? -12.5 -19.797 -7.074 1 85.06 150 ASP A C 1
ATOM 1128 O O . ASP A 1 150 ? -12.297 -18.594 -7.012 1 85.06 150 ASP A O 1
ATOM 1132 N N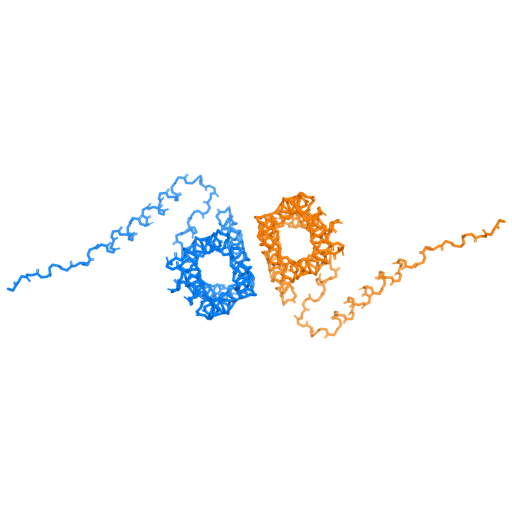 . TYR A 1 151 ? -13.484 -20.344 -7.715 1 87.69 151 TYR A N 1
ATOM 1133 C CA . TYR A 1 151 ? -14.273 -19.484 -8.594 1 87.69 151 TYR A CA 1
ATOM 1134 C C . TYR A 1 151 ? -15.148 -18.531 -7.785 1 87.69 151 TYR A C 1
ATOM 1136 O O . TYR A 1 151 ? -15.047 -17.312 -7.93 1 87.69 151 TYR A O 1
ATOM 1144 N N . PRO A 1 152 ? -15.984 -18.984 -6.891 1 91.12 152 PRO A N 1
ATOM 1145 C CA . PRO A 1 152 ? -16.766 -18.031 -6.109 1 91.12 152 PRO A CA 1
ATOM 1146 C C . PRO A 1 152 ? -15.891 -17.094 -5.281 1 91.12 152 PRO A C 1
ATOM 1148 O O . PRO A 1 152 ? -16.25 -15.93 -5.062 1 91.12 152 PRO A O 1
ATOM 1151 N N . ALA A 1 153 ? -14.797 -17.547 -4.789 1 94.06 153 ALA A N 1
ATOM 1152 C CA . ALA A 1 153 ? -13.898 -16.688 -4.02 1 94.06 153 ALA A CA 1
ATOM 1153 C C . ALA A 1 153 ? -13.383 -15.539 -4.867 1 94.06 153 ALA A C 1
ATOM 1155 O O . ALA A 1 153 ? -13.391 -14.383 -4.43 1 94.06 153 ALA A O 1
ATOM 1156 N N . MET A 1 154 ? -12.945 -15.844 -6.117 1 95.75 154 MET A N 1
ATOM 1157 C CA . MET A 1 154 ? -12.422 -14.812 -7.004 1 95.75 154 MET A CA 1
ATOM 1158 C C . MET A 1 154 ? -13.531 -13.891 -7.484 1 95.75 154 MET A C 1
ATOM 1160 O O . MET A 1 154 ? -13.312 -12.695 -7.668 1 95.75 154 MET A O 1
ATOM 1164 N N . LYS A 1 155 ? -14.711 -14.477 -7.676 1 96.5 155 LYS A N 1
ATOM 1165 C CA . LYS A 1 155 ? -15.867 -13.656 -8 1 96.5 155 LYS A CA 1
ATOM 1166 C C . LYS A 1 155 ? -16.172 -12.672 -6.875 1 96.5 155 LYS A C 1
ATOM 1168 O O . LYS A 1 155 ? -16.391 -11.484 -7.129 1 96.5 155 LYS A O 1
ATOM 1173 N N . THR A 1 156 ? -16.141 -13.117 -5.633 1 97.94 156 THR A N 1
ATOM 1174 C CA . THR A 1 156 ? -16.375 -12.266 -4.477 1 97.94 156 THR A CA 1
ATOM 1175 C C . THR A 1 156 ? -15.305 -11.195 -4.355 1 97.94 156 THR A C 1
ATOM 1177 O O . THR A 1 156 ? -15.602 -10.047 -4.023 1 97.94 156 THR A O 1
ATOM 1180 N N . ALA A 1 157 ? -14.117 -11.555 -4.676 1 98.06 157 ALA A N 1
ATOM 1181 C CA . ALA A 1 157 ? -13 -10.633 -4.555 1 98.06 157 ALA A CA 1
ATOM 1182 C C . ALA A 1 157 ? -13.156 -9.445 -5.5 1 98.06 157 ALA A C 1
ATOM 1184 O O . ALA A 1 157 ? -13.031 -8.289 -5.09 1 98.06 157 ALA A O 1
ATOM 1185 N N . TYR A 1 158 ? -13.391 -9.711 -6.812 1 98.38 158 TYR A N 1
ATOM 1186 C CA . TYR A 1 158 ? -13.469 -8.562 -7.703 1 98.38 158 TYR A CA 1
ATOM 1187 C C . TYR A 1 158 ? -14.75 -7.77 -7.453 1 98.38 158 TYR A C 1
ATOM 1189 O O . TYR A 1 158 ? -14.812 -6.574 -7.75 1 98.38 158 TYR A O 1
ATOM 1197 N N . LEU A 1 159 ? -15.836 -8.383 -6.879 1 98.75 159 LEU A N 1
ATOM 1198 C CA . LEU A 1 159 ? -17.016 -7.629 -6.48 1 98.75 159 LEU A CA 1
ATOM 1199 C C . LEU A 1 159 ? -16.703 -6.703 -5.312 1 98.75 159 LEU A C 1
ATOM 1201 O O . LEU A 1 159 ? -17.172 -5.559 -5.277 1 98.75 159 LEU A O 1
ATOM 1205 N N . MET A 1 160 ? -15.984 -7.184 -4.395 1 98.88 160 MET A N 1
ATOM 1206 C CA . MET A 1 160 ? -15.523 -6.34 -3.299 1 98.88 160 MET A CA 1
ATOM 1207 C C . MET A 1 160 ? -14.641 -5.211 -3.818 1 98.88 160 MET A C 1
ATOM 1209 O O . MET A 1 160 ? -14.703 -4.086 -3.32 1 98.88 160 MET A O 1
ATOM 1213 N N . GLY A 1 161 ? -13.82 -5.574 -4.809 1 98.88 161 GLY A N 1
ATOM 1214 C CA . GLY A 1 161 ? -13.016 -4.539 -5.434 1 98.88 161 GLY A CA 1
ATOM 1215 C C . GLY A 1 161 ? -13.836 -3.412 -6.023 1 98.88 161 GLY A C 1
ATOM 1216 O O . GLY A 1 161 ? -13.5 -2.236 -5.863 1 98.88 161 GLY A O 1
ATOM 1217 N N . PHE A 1 162 ? -14.883 -3.75 -6.645 1 98.81 162 PHE A N 1
ATOM 1218 C CA . PHE A 1 162 ? -15.789 -2.742 -7.18 1 98.81 162 PHE A CA 1
ATOM 1219 C C . PHE A 1 162 ? -16.375 -1.895 -6.062 1 98.81 162 PHE A C 1
ATOM 1221 O O . PHE A 1 162 ? -16.484 -0.672 -6.188 1 98.81 162 PHE A O 1
ATOM 1228 N N . SER A 1 163 ? -16.797 -2.514 -5.047 1 98.81 163 SER A N 1
ATOM 1229 C CA . SER A 1 163 ? -17.328 -1.798 -3.896 1 98.81 163 SER A CA 1
ATOM 1230 C C . SER A 1 163 ? -16.297 -0.855 -3.295 1 98.81 163 SER A C 1
ATOM 1232 O O . SER A 1 163 ? -16.609 0.287 -2.955 1 98.81 163 SER A O 1
ATOM 1234 N N . LEU A 1 164 ? -15.094 -1.332 -3.152 1 98.88 164 LEU A N 1
ATOM 1235 C CA . LEU A 1 164 ? -14.016 -0.519 -2.6 1 98.88 164 LEU A CA 1
ATOM 1236 C C . LEU A 1 164 ? -13.734 0.688 -3.49 1 98.88 164 LEU A C 1
ATOM 1238 O O . LEU A 1 164 ? -13.398 1.765 -2.994 1 98.88 164 LEU A O 1
ATOM 1242 N N . SER A 1 165 ? -13.82 0.47 -4.816 1 98.88 165 SER A N 1
ATOM 1243 C CA . SER A 1 165 ? -13.688 1.599 -5.734 1 98.88 165 SER A CA 1
ATOM 1244 C C . SER A 1 165 ? -14.68 2.705 -5.398 1 98.88 165 SER A C 1
ATOM 1246 O O . SER A 1 165 ? -14.32 3.883 -5.363 1 98.88 165 SER A O 1
ATOM 1248 N N . VAL A 1 166 ? -15.836 2.348 -5.059 1 98.69 166 VAL A N 1
ATOM 1249 C CA . VAL A 1 166 ? -16.875 3.307 -4.73 1 98.69 166 VAL A CA 1
ATOM 1250 C C . VAL A 1 166 ? -16.594 3.947 -3.373 1 98.69 166 VAL A C 1
ATOM 1252 O O . VAL A 1 166 ? -16.703 5.164 -3.221 1 98.69 166 VAL A O 1
ATOM 1255 N N . PHE A 1 167 ? -16.219 3.154 -2.371 1 98.56 167 PHE A N 1
ATOM 1256 C CA . PHE A 1 167 ? -15.906 3.678 -1.046 1 98.56 167 PHE A CA 1
ATOM 1257 C C . PHE A 1 167 ? -14.82 4.742 -1.129 1 98.56 167 PHE A C 1
ATOM 1259 O O . PHE A 1 167 ? -14.93 5.797 -0.505 1 98.56 167 PHE A O 1
ATOM 1266 N N . HIS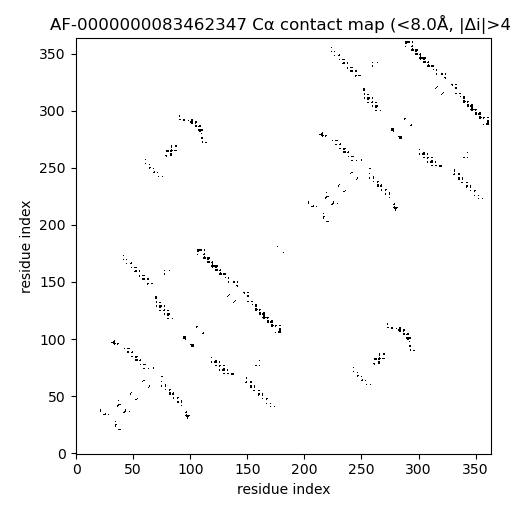 A 1 168 ? -13.812 4.441 -1.896 1 98.81 168 HIS A N 1
ATOM 1267 C CA . HIS A 1 168 ? -12.695 5.379 -2.004 1 98.81 168 HIS A CA 1
ATOM 1268 C C . HIS A 1 168 ? -13.094 6.621 -2.793 1 98.81 168 HIS A C 1
ATOM 1270 O O . HIS A 1 168 ? -12.609 7.719 -2.514 1 98.81 168 HIS A O 1
ATOM 1276 N N . ALA A 1 169 ? -13.961 6.48 -3.797 1 98.44 169 ALA A N 1
ATOM 1277 C CA . ALA A 1 169 ? -14.445 7.633 -4.551 1 98.44 169 ALA A CA 1
ATOM 1278 C C . ALA A 1 169 ? -15.25 8.578 -3.654 1 98.44 169 ALA A C 1
ATOM 1280 O O . ALA A 1 169 ? -15.086 9.797 -3.729 1 98.44 169 ALA A O 1
ATOM 1281 N N . VAL A 1 170 ? -16.062 8.031 -2.842 1 98 170 VAL A N 1
ATOM 1282 C CA . VAL A 1 170 ? -16.844 8.836 -1.912 1 98 170 VAL A CA 1
ATOM 1283 C C . VAL A 1 170 ? -15.922 9.516 -0.908 1 98 170 VAL A C 1
ATOM 1285 O O . VAL A 1 170 ? -16.109 10.695 -0.584 1 98 170 VAL A O 1
ATOM 1288 N N . ASP A 1 171 ? -14.977 8.812 -0.411 1 97.94 171 ASP A N 1
ATOM 1289 C CA . ASP A 1 171 ? -14.031 9.383 0.538 1 97.94 171 ASP A CA 1
ATOM 1290 C C . ASP A 1 171 ? -13.211 10.5 -0.108 1 97.94 171 ASP A C 1
ATOM 1292 O O . ASP A 1 171 ? -12.805 11.453 0.565 1 97.94 171 ASP A O 1
ATOM 1296 N N . ALA A 1 172 ? -12.922 10.312 -1.378 1 97.19 172 ALA A N 1
ATOM 1297 C CA . ALA A 1 172 ? -12.219 11.367 -2.098 1 97.19 172 ALA A CA 1
ATOM 1298 C C . ALA A 1 172 ? -13.039 12.656 -2.111 1 97.19 172 ALA A C 1
ATOM 1300 O O . ALA A 1 172 ? -12.492 13.75 -1.976 1 97.19 172 ALA A O 1
ATOM 1301 N N . TYR A 1 173 ? -14.281 12.484 -2.232 1 95.69 173 TYR A N 1
ATOM 1302 C CA . TYR A 1 173 ? -15.172 13.641 -2.227 1 95.69 173 TYR A CA 1
ATOM 1303 C C . TYR A 1 173 ? -15.125 14.359 -0.884 1 95.69 173 TYR A C 1
ATOM 1305 O O . TYR A 1 173 ? -15 15.586 -0.834 1 95.69 173 TYR A O 1
ATOM 1313 N N . TYR A 1 174 ? -15.195 13.648 0.167 1 93.44 174 TYR A N 1
ATOM 1314 C CA . TYR A 1 174 ? -15.172 14.25 1.496 1 93.44 174 TYR A CA 1
ATOM 1315 C C . TYR A 1 174 ? -13.797 14.82 1.813 1 93.44 174 TYR A C 1
ATOM 1317 O O . TYR A 1 174 ? -13.68 15.836 2.508 1 93.44 174 TYR A O 1
ATOM 1325 N N . SER A 1 175 ? -12.773 14.156 1.363 1 92.06 175 SER A N 1
ATOM 1326 C CA . SER A 1 175 ? -11.43 14.688 1.549 1 92.06 175 SER A CA 1
ATOM 1327 C C . SER A 1 175 ? -11.227 15.984 0.773 1 92.06 175 SER A C 1
ATOM 1329 O O . SER A 1 175 ? -10.523 16.891 1.229 1 92.06 175 SER A O 1
ATOM 1331 N N . PHE A 1 176 ? -11.812 16.047 -0.362 1 92.44 176 PHE A N 1
ATOM 1332 C CA . PHE A 1 176 ? -11.734 17.25 -1.174 1 92.44 176 PHE A CA 1
ATOM 1333 C C . PHE A 1 176 ? -12.43 18.422 -0.476 1 92.44 176 PHE A C 1
ATOM 1335 O O . PHE A 1 176 ? -11.914 19.531 -0.463 1 92.44 176 PHE A O 1
ATOM 1342 N N . LYS A 1 177 ? -13.547 18.172 0.071 1 90.81 177 LYS A N 1
ATOM 1343 C CA . LYS A 1 177 ? -14.305 19.203 0.788 1 90.81 177 LYS A CA 1
ATOM 1344 C C . LYS A 1 177 ? -13.508 19.734 1.972 1 90.81 177 LYS A C 1
ATOM 1346 O O . LYS A 1 177 ? -13.469 20.953 2.203 1 90.81 177 LYS A O 1
ATOM 1351 N N . GLN A 1 178 ? -12.922 18.906 2.676 1 87.31 178 GLN A N 1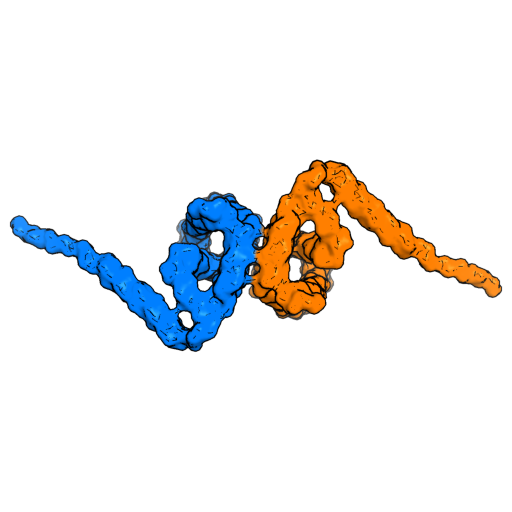
ATOM 1352 C CA . GLN A 1 178 ? -12.133 19.328 3.83 1 87.31 178 GLN A CA 1
ATOM 1353 C C . GLN A 1 178 ? -10.867 20.062 3.396 1 87.31 178 GLN A C 1
ATOM 1355 O O . GLN A 1 178 ? -10.453 21.031 4.043 1 87.31 178 GLN A O 1
ATOM 1360 N N . TYR A 1 179 ? -10.289 19.578 2.357 1 88.12 179 TYR A N 1
ATOM 1361 C CA . TYR A 1 179 ? -9.094 20.219 1.818 1 88.12 179 TYR A CA 1
ATOM 1362 C C . TYR A 1 179 ? -9.383 21.656 1.388 1 88.12 179 TYR A C 1
ATOM 1364 O O . TYR A 1 179 ? -8.562 22.547 1.589 1 88.12 179 TYR A O 1
ATOM 1372 N N . ARG A 1 180 ? -10.562 21.891 0.879 1 89 180 ARG A N 1
ATOM 1373 C CA . ARG A 1 180 ? -10.945 23.203 0.384 1 89 180 ARG A CA 1
ATOM 1374 C C . ARG A 1 180 ? -11.555 24.047 1.497 1 89 180 ARG A C 1
ATOM 1376 O O . ARG A 1 180 ? -11.742 25.266 1.336 1 89 180 ARG A O 1
ATOM 1383 N N . GLY A 1 181 ? -11.797 23.5 2.553 1 84.56 181 GLY A N 1
ATOM 1384 C CA . GLY A 1 181 ? -12.43 24.234 3.646 1 84.56 181 GLY A CA 1
ATOM 1385 C C . GLY A 1 181 ? -13.898 24.516 3.4 1 84.56 181 GLY A C 1
ATOM 1386 O O . GLY A 1 181 ? -14.391 25.594 3.75 1 84.56 181 GLY A O 1
ATOM 1387 N N . ILE A 1 182 ? -14.562 23.875 2.627 1 73.88 182 ILE A N 1
ATOM 1388 C CA . ILE A 1 182 ? -15.984 24.062 2.332 1 73.88 182 ILE A CA 1
ATOM 1389 C C . ILE A 1 182 ? -16.797 23 3.055 1 73.88 182 ILE A C 1
ATOM 1391 O O . ILE A 1 182 ? -16.312 21.891 3.301 1 73.88 182 ILE A O 1
ATOM 1395 N N . MET B 1 1 ? 59 -0.746 -7.957 1 25.12 1 MET B N 1
ATOM 1396 C CA . MET B 1 1 ? 58.125 -0.07 -6.992 1 25.12 1 MET B CA 1
ATOM 1397 C C . MET B 1 1 ? 57.219 0.927 -7.691 1 25.12 1 MET B C 1
ATOM 1399 O O . MET B 1 1 ? 57.656 2.016 -8.07 1 25.12 1 MET B O 1
ATOM 1403 N N . LEU B 1 2 ? 56.312 0.438 -8.648 1 32 2 LEU B N 1
ATOM 1404 C CA . LEU B 1 2 ? 55.406 1.202 -9.492 1 32 2 LEU B CA 1
ATOM 1405 C C . LEU B 1 2 ? 54.375 1.954 -8.641 1 32 2 LEU B C 1
ATOM 1407 O O . LEU B 1 2 ? 53.906 1.432 -7.637 1 32 2 LEU B O 1
ATOM 1411 N N . PRO B 1 3 ? 54.312 3.346 -8.68 1 30.72 3 PRO B N 1
ATOM 1412 C CA . PRO B 1 3 ? 53.438 4.23 -7.914 1 30.72 3 PRO B CA 1
ATOM 1413 C C . PRO B 1 3 ? 51.938 3.922 -8.133 1 30.72 3 PRO B C 1
ATOM 1415 O O . PRO B 1 3 ? 51.531 3.693 -9.266 1 30.72 3 PRO B O 1
ATOM 1418 N N . ILE B 1 4 ? 51.281 3.164 -7.254 1 30.06 4 ILE B N 1
ATOM 1419 C CA . ILE B 1 4 ? 49.844 2.93 -7.172 1 30.06 4 ILE B CA 1
ATOM 1420 C C . ILE B 1 4 ? 49.094 4.266 -7.125 1 30.06 4 ILE B C 1
ATOM 1422 O O . ILE B 1 4 ? 49.219 5.016 -6.152 1 30.06 4 ILE B O 1
ATOM 1426 N N . ARG B 1 5 ? 49.062 5.047 -8.297 1 31.38 5 ARG B N 1
ATOM 1427 C CA . ARG B 1 5 ? 48.219 6.227 -8.406 1 31.38 5 ARG B CA 1
ATOM 1428 C C . ARG B 1 5 ? 46.812 5.938 -7.883 1 31.38 5 ARG B C 1
ATOM 1430 O O . ARG B 1 5 ? 46.25 4.879 -8.164 1 31.38 5 ARG B O 1
ATOM 1437 N N . GLY B 1 6 ? 46.406 6.562 -6.758 1 29.33 6 GLY B N 1
ATOM 1438 C CA . GLY B 1 6 ? 45.219 6.555 -5.906 1 29.33 6 GLY B CA 1
ATOM 1439 C C . GLY B 1 6 ? 43.938 6.773 -6.676 1 29.33 6 GLY B C 1
ATOM 1440 O O . GLY B 1 6 ? 43.875 7.637 -7.551 1 29.33 6 GLY B O 1
ATOM 1441 N N . LEU B 1 7 ? 43.125 5.758 -7.012 1 32.97 7 LEU B N 1
ATOM 1442 C CA . LEU B 1 7 ? 41.781 5.594 -7.586 1 32.97 7 LEU B CA 1
ATOM 1443 C C . LEU B 1 7 ? 40.781 6.492 -6.879 1 32.97 7 LEU B C 1
ATOM 1445 O O . LEU B 1 7 ? 39.562 6.188 -6.848 1 32.97 7 LEU B O 1
ATOM 1449 N N . GLY B 1 8 ? 41.25 7.602 -6.148 1 32.31 8 GLY B N 1
ATOM 1450 C CA . GLY B 1 8 ? 40.344 8.383 -5.332 1 32.31 8 GLY B CA 1
ATOM 1451 C C . GLY B 1 8 ? 39.375 9.242 -6.148 1 32.31 8 GLY B C 1
ATOM 1452 O O . GLY B 1 8 ? 38.594 10.008 -5.594 1 32.31 8 GLY B O 1
ATO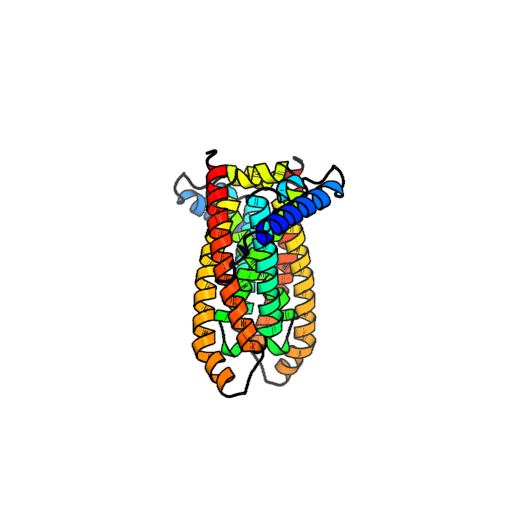M 1453 N N . GLN B 1 9 ? 39.531 9.516 -7.449 1 33.47 9 GLN B N 1
ATOM 1454 C CA . GLN B 1 9 ? 38.875 10.656 -8.055 1 33.47 9 GLN B CA 1
ATOM 1455 C C . GLN B 1 9 ? 37.406 10.352 -8.312 1 33.47 9 GLN B C 1
ATOM 1457 O O . GLN B 1 9 ? 36.594 11.25 -8.602 1 33.47 9 GLN B O 1
ATOM 1462 N N . PRO B 1 10 ? 36.969 9.109 -8.617 1 38.03 10 PRO B N 1
ATOM 1463 C CA . PRO B 1 10 ? 35.719 8.992 -9.344 1 38.03 10 PRO B CA 1
ATOM 1464 C C . PRO B 1 10 ? 34.5 9.273 -8.453 1 38.03 10 PRO B C 1
ATOM 1466 O O . PRO B 1 10 ? 33.375 9.359 -8.953 1 38.03 10 PRO B O 1
ATOM 1469 N N . VAL B 1 11 ? 34.656 9.312 -7.145 1 38.94 11 VAL B N 1
ATOM 1470 C CA . VAL B 1 11 ? 33.469 9.422 -6.32 1 38.94 11 VAL B CA 1
ATOM 1471 C C . VAL B 1 11 ? 32.938 10.859 -6.336 1 38.94 11 VAL B C 1
ATOM 1473 O O . VAL B 1 11 ? 31.75 11.109 -6.172 1 38.94 11 VAL B O 1
ATOM 1476 N N . ARG B 1 12 ? 33.875 11.867 -6.613 1 40.28 12 ARG B N 1
ATOM 1477 C CA . ARG B 1 12 ? 33.438 13.266 -6.57 1 40.28 12 ARG B CA 1
ATOM 1478 C C . ARG B 1 12 ? 32.594 13.625 -7.793 1 40.28 12 ARG B C 1
ATOM 1480 O O . ARG B 1 12 ? 31.688 14.438 -7.707 1 40.28 12 ARG B O 1
ATOM 1487 N N . ASP B 1 13 ? 32.938 13.008 -8.82 1 40.34 13 ASP B N 1
ATOM 1488 C CA . ASP B 1 13 ? 32.219 13.367 -10.039 1 40.34 13 ASP B CA 1
ATOM 1489 C C . ASP B 1 13 ? 30.812 12.805 -10.023 1 40.34 13 ASP B C 1
ATOM 1491 O O . ASP B 1 13 ? 29.891 13.414 -10.594 1 40.34 13 ASP B O 1
ATOM 1495 N N . ILE B 1 14 ? 30.656 11.703 -9.414 1 40.56 14 ILE B N 1
ATOM 1496 C CA . ILE B 1 14 ? 29.312 11.133 -9.352 1 40.56 14 ILE B CA 1
ATOM 1497 C C . ILE B 1 14 ? 28.422 11.992 -8.453 1 40.56 14 ILE B C 1
ATOM 1499 O O . ILE B 1 14 ? 27.25 12.234 -8.781 1 40.56 14 ILE B O 1
ATOM 1503 N N . VAL B 1 15 ? 29 12.523 -7.391 1 43.06 15 VAL B N 1
ATOM 1504 C CA . VAL B 1 15 ? 28.25 13.398 -6.508 1 43.06 15 VAL B CA 1
ATOM 1505 C C . VAL B 1 15 ? 27.938 14.711 -7.227 1 43.06 15 VAL B C 1
ATOM 1507 O O . VAL B 1 15 ? 26.828 15.242 -7.109 1 43.06 15 VAL B O 1
ATOM 1510 N N . ARG B 1 16 ? 28.891 15.203 -8.023 1 46.81 16 ARG B N 1
ATOM 1511 C CA . ARG B 1 16 ? 28.688 16.438 -8.781 1 46.81 16 ARG B CA 1
ATOM 1512 C C . ARG B 1 16 ? 27.656 16.219 -9.891 1 46.81 16 ARG B C 1
ATOM 1514 O O . ARG B 1 16 ? 26.812 17.094 -10.148 1 46.81 16 ARG B O 1
ATOM 1521 N N . SER B 1 17 ? 27.719 15.102 -10.516 1 46.41 17 SER B N 1
ATOM 1522 C CA . SER B 1 17 ? 26.75 14.789 -11.547 1 46.41 17 SER B CA 1
ATOM 1523 C C . SER B 1 17 ? 25.359 14.594 -10.953 1 46.41 17 SER B C 1
ATOM 1525 O O . SER B 1 17 ? 24.359 15.016 -11.547 1 46.41 17 SER B O 1
ATOM 1527 N N . GLY B 1 18 ? 25.25 14.047 -9.82 1 48.12 18 GLY B N 1
ATOM 1528 C CA . GLY B 1 18 ? 23.984 13.945 -9.125 1 48.12 18 GLY B CA 1
ATOM 1529 C C . GLY B 1 18 ? 23.422 15.289 -8.703 1 48.12 18 GLY B C 1
ATOM 1530 O O . GLY B 1 18 ? 22.219 15.539 -8.812 1 48.12 18 GLY B O 1
ATOM 1531 N N . GLU B 1 19 ? 24.406 16.156 -8.266 1 51.38 19 GLU B N 1
ATOM 1532 C CA . GLU B 1 19 ? 24.016 17.516 -7.949 1 51.38 19 GLU B CA 1
ATOM 1533 C C . GLU B 1 19 ? 23.562 18.266 -9.195 1 51.38 19 GLU B C 1
ATOM 1535 O O . GLU B 1 19 ? 22.594 19.016 -9.156 1 51.38 19 GLU B O 1
ATOM 1540 N N . GLN B 1 20 ? 24.375 18.078 -10.227 1 49.91 20 GLN B N 1
ATOM 1541 C CA . GLN B 1 20 ? 23.969 18.75 -11.461 1 49.91 20 GLN B CA 1
ATOM 1542 C C . GLN B 1 20 ? 22.625 18.234 -11.969 1 49.91 20 GLN B C 1
ATOM 1544 O O . GLN B 1 20 ? 21.797 19.016 -12.438 1 49.91 20 GLN B O 1
ATOM 1549 N N . ALA B 1 21 ? 22.516 17.016 -11.969 1 48.41 21 ALA B N 1
ATOM 1550 C CA . ALA B 1 21 ? 21.234 16.438 -12.398 1 48.41 21 ALA B CA 1
ATOM 1551 C C . ALA B 1 21 ? 20.094 16.922 -11.516 1 48.41 21 ALA B C 1
ATOM 1553 O O . ALA B 1 21 ? 19 17.219 -12.008 1 48.41 21 ALA B O 1
ATOM 1554 N N . ALA B 1 22 ? 20.219 17.047 -10.195 1 50.66 22 ALA B N 1
ATOM 1555 C CA . ALA B 1 22 ? 19.266 17.672 -9.281 1 50.66 22 ALA B CA 1
ATOM 1556 C C . ALA B 1 22 ? 18.984 19.125 -9.672 1 50.66 22 ALA B C 1
ATOM 1558 O O . ALA B 1 22 ? 17.844 19.578 -9.648 1 50.66 22 ALA B O 1
ATOM 1559 N N . SER B 1 23 ? 20.078 19.766 -9.984 1 49.12 23 SER B N 1
ATOM 1560 C CA . SER B 1 23 ? 19.938 21.156 -10.445 1 49.12 23 SER B CA 1
ATOM 1561 C C . SER B 1 23 ? 19.141 21.219 -11.75 1 49.12 23 SER B C 1
ATOM 1563 O O . SER B 1 23 ? 18.297 22.094 -11.93 1 49.12 23 SER B O 1
ATOM 1565 N N . LEU B 1 24 ? 19.469 20.359 -12.656 1 45.97 24 LEU B N 1
ATOM 1566 C CA . LEU B 1 24 ? 18.781 20.359 -13.945 1 45.97 24 LEU B CA 1
ATOM 1567 C C . LEU B 1 24 ? 17.312 19.969 -13.781 1 45.97 24 LEU B C 1
ATOM 1569 O O . LEU B 1 24 ? 16.438 20.531 -14.438 1 45.97 24 LEU B O 1
ATOM 1573 N N . LEU B 1 25 ? 17.094 18.953 -13.062 1 45.88 25 LEU B N 1
ATOM 1574 C CA . LEU B 1 25 ? 15.703 18.609 -12.805 1 45.88 25 LEU B CA 1
ATOM 1575 C C . LEU B 1 25 ? 14.977 19.766 -12.133 1 45.88 25 LEU B C 1
ATOM 1577 O O . LEU B 1 25 ? 13.812 20.031 -12.43 1 45.88 25 LEU B O 1
ATOM 1581 N N . THR B 1 26 ? 15.648 20.438 -11.219 1 48.03 26 THR B N 1
ATOM 1582 C CA . THR B 1 26 ? 15.07 21.609 -10.578 1 48.03 26 THR B CA 1
ATOM 1583 C C . THR B 1 26 ? 14.867 22.734 -11.594 1 48.03 26 THR B C 1
ATOM 1585 O O . THR B 1 26 ? 13.953 23.547 -11.453 1 48.03 26 THR B O 1
ATOM 1588 N N . ALA B 1 27 ? 15.797 22.922 -12.422 1 45.09 27 ALA B N 1
ATOM 1589 C CA . ALA B 1 27 ? 15.742 24.047 -13.352 1 45.09 27 ALA B CA 1
ATOM 1590 C C . ALA B 1 27 ? 14.57 23.922 -14.312 1 45.09 27 ALA B C 1
ATOM 1592 O O . ALA B 1 27 ? 13.969 24.922 -14.703 1 45.09 27 ALA B O 1
ATOM 1593 N N . CYS B 1 28 ? 14.406 22.797 -14.945 1 41.5 28 CYS B N 1
ATOM 1594 C CA . CYS B 1 28 ? 13.422 22.719 -16.016 1 41.5 28 CYS B CA 1
ATOM 1595 C C . CYS B 1 28 ? 12.016 22.562 -15.469 1 41.5 28 CYS B C 1
ATOM 1597 O O . CYS B 1 28 ? 11.047 22.484 -16.234 1 41.5 28 CYS B O 1
ATOM 1599 N N . CYS B 1 29 ? 11.906 22.203 -14.258 1 48.78 29 CYS B N 1
ATOM 1600 C CA . CYS B 1 29 ? 10.531 22.016 -13.812 1 48.78 29 CYS B CA 1
ATOM 1601 C C . CYS B 1 29 ? 9.844 23.359 -13.594 1 48.78 29 CYS B C 1
ATOM 1603 O O . CYS B 1 29 ? 10.484 24.328 -13.188 1 48.78 29 CYS B O 1
ATOM 1605 N N . PRO B 1 30 ? 8.656 23.625 -14.227 1 51.31 30 PRO B N 1
ATOM 1606 C CA . PRO B 1 30 ? 7.93 24.891 -14.023 1 51.31 30 PRO B CA 1
ATOM 1607 C C . PRO B 1 30 ? 7.953 25.359 -12.57 1 51.31 30 PRO B C 1
ATOM 1609 O O . PRO B 1 30 ? 8.109 24.547 -11.656 1 51.31 30 PRO B O 1
ATOM 1612 N N . SER B 1 31 ? 8.312 26.609 -12.242 1 53 31 SER B N 1
ATOM 1613 C CA . SER B 1 31 ? 8.461 27.391 -11.023 1 53 31 SER B CA 1
ATOM 1614 C C . SER B 1 31 ? 7.441 26.969 -9.969 1 53 31 SER B C 1
ATOM 1616 O O . SER B 1 31 ? 7.551 27.344 -8.805 1 53 31 SER B O 1
ATOM 1618 N N . PHE B 1 32 ? 6.395 26.016 -10.414 1 63.38 32 PHE B N 1
ATOM 1619 C CA . PHE B 1 32 ? 5.328 25.766 -9.453 1 63.38 32 PHE B CA 1
ATOM 1620 C C . PHE B 1 32 ? 5.57 24.453 -8.711 1 63.38 32 PHE B C 1
ATOM 1622 O O . PHE B 1 32 ? 4.898 24.156 -7.719 1 63.38 32 PHE B O 1
ATOM 1629 N N . LEU B 1 33 ? 6.625 23.719 -9.117 1 73.69 33 LEU B N 1
ATOM 1630 C CA . LEU B 1 33 ? 6.93 22.453 -8.453 1 73.69 33 LEU B CA 1
ATOM 1631 C C . LEU B 1 33 ? 8.031 22.641 -7.418 1 73.69 33 LEU B C 1
ATOM 1633 O O . LEU B 1 33 ? 8.961 23.422 -7.625 1 73.69 33 LEU B O 1
ATOM 1637 N N . ASN B 1 34 ? 7.773 22.047 -6.207 1 81.31 34 ASN B N 1
ATOM 1638 C CA . ASN B 1 34 ? 8.781 22.047 -5.156 1 81.31 34 ASN B CA 1
ATOM 1639 C C . ASN B 1 34 ? 9.906 21.047 -5.453 1 81.31 34 ASN B C 1
ATOM 1641 O O . ASN B 1 34 ? 10.047 20.047 -4.758 1 81.31 34 ASN B O 1
ATOM 1645 N N . THR B 1 35 ? 10.727 21.359 -6.395 1 80.94 35 THR B N 1
ATOM 1646 C CA . THR B 1 35 ? 11.781 20.438 -6.801 1 80.94 35 THR B CA 1
ATOM 1647 C C . THR B 1 35 ? 12.938 20.469 -5.812 1 80.94 35 THR B C 1
ATOM 1649 O O . THR B 1 35 ? 13.773 19.562 -5.793 1 80.94 35 THR B O 1
ATOM 1652 N N . GLN B 1 36 ? 13.008 21.484 -5.031 1 82.06 36 GLN B N 1
ATOM 1653 C CA . GLN B 1 36 ? 14.055 21.594 -4.023 1 82.06 36 GLN B CA 1
ATOM 1654 C C . GLN B 1 36 ? 13.977 20.453 -3.016 1 82.06 36 GLN B C 1
ATOM 1656 O O . GLN B 1 36 ? 14.992 20.016 -2.477 1 82.06 36 GLN B O 1
ATOM 1661 N N . PHE B 1 37 ? 12.828 19.969 -2.896 1 87.19 37 PHE B N 1
ATOM 1662 C CA . PHE B 1 37 ? 12.602 18.875 -1.968 1 87.19 37 PHE B CA 1
ATOM 1663 C C . PHE B 1 37 ? 13.406 17.641 -2.383 1 87.19 37 PHE B C 1
ATOM 1665 O O . PHE B 1 37 ? 13.922 16.906 -1.532 1 87.19 37 PHE B O 1
ATOM 1672 N N . LEU B 1 38 ? 13.578 17.375 -3.584 1 87.44 38 LEU B N 1
ATOM 1673 C CA . LEU B 1 38 ? 14.203 16.172 -4.098 1 87.44 38 LEU B CA 1
ATOM 1674 C C . LEU B 1 38 ? 15.688 16.125 -3.756 1 87.44 38 LEU B C 1
ATOM 1676 O O . LEU B 1 38 ? 16.312 15.07 -3.787 1 87.44 38 LEU B O 1
ATOM 1680 N N . SER B 1 39 ? 16.203 17.312 -3.389 1 89.25 39 SER B N 1
ATOM 1681 C CA . SER B 1 39 ? 17.625 17.391 -3.072 1 89.25 39 SER B CA 1
ATOM 1682 C C . SER B 1 39 ? 17.859 17.281 -1.57 1 89.25 39 SER B C 1
ATOM 1684 O O . SER B 1 39 ? 19 17.25 -1.12 1 89.25 39 SER B O 1
ATOM 1686 N N . THR B 1 40 ? 16.875 17.203 -0.795 1 90.38 40 THR B N 1
ATOM 1687 C CA . THR B 1 40 ? 16.984 17.031 0.648 1 90.38 40 THR B CA 1
ATOM 1688 C C . THR B 1 40 ? 17.203 15.562 1.008 1 90.38 40 THR B C 1
ATOM 1690 O O . THR B 1 40 ? 17.031 14.68 0.161 1 90.38 40 THR B O 1
ATOM 1693 N N . VAL B 1 41 ? 17.641 15.289 2.217 1 92.25 41 VAL B N 1
ATOM 1694 C CA . VAL B 1 41 ? 17.875 13.93 2.682 1 92.25 41 VAL B CA 1
ATOM 1695 C C . VAL B 1 41 ? 16.578 13.125 2.621 1 92.25 41 VAL B C 1
ATOM 1697 O O . VAL B 1 41 ? 16.531 12.047 2.023 1 92.25 41 VAL B O 1
ATOM 1700 N N . PRO B 1 42 ? 15.469 13.609 3.143 1 93.06 42 PRO B N 1
ATOM 1701 C CA . PRO B 1 42 ? 14.219 12.867 3.016 1 93.06 42 PRO B CA 1
ATOM 1702 C C . PRO B 1 42 ? 13.805 12.656 1.561 1 93.06 42 PRO B C 1
ATOM 1704 O O . PRO B 1 42 ? 13.234 11.609 1.222 1 93.06 42 PRO B O 1
ATOM 1707 N N . GLY B 1 43 ? 14.07 13.625 0.738 1 94.88 43 GLY B N 1
ATOM 1708 C CA . GLY B 1 43 ? 13.758 13.492 -0.674 1 94.88 43 GLY B CA 1
ATOM 1709 C C . GLY B 1 43 ? 14.531 12.383 -1.358 1 94.88 43 GLY B C 1
ATOM 1710 O O . GLY B 1 43 ? 13.961 11.586 -2.107 1 94.88 43 GLY B O 1
ATOM 1711 N N . ILE B 1 44 ? 15.781 12.305 -1.106 1 95.75 44 ILE B N 1
ATOM 1712 C CA . ILE B 1 44 ? 16.641 11.273 -1.686 1 95.75 44 ILE B CA 1
ATOM 1713 C C . ILE B 1 44 ? 16.219 9.906 -1.171 1 95.75 44 ILE B C 1
ATOM 1715 O O . ILE B 1 44 ? 16.172 8.938 -1.934 1 95.75 44 ILE B O 1
ATOM 1719 N N . LEU B 1 45 ? 15.93 9.875 0.069 1 96.75 45 LEU B N 1
ATOM 1720 C CA . LEU B 1 45 ? 15.469 8.609 0.645 1 96.75 45 LEU B CA 1
ATOM 1721 C C . LEU B 1 45 ? 14.18 8.148 -0.016 1 96.75 45 LEU B C 1
ATOM 1723 O O . LEU B 1 45 ? 14.023 6.969 -0.331 1 96.75 45 LEU B O 1
ATOM 1727 N N . LYS B 1 46 ? 13.266 9.008 -0.223 1 97.56 46 LYS B N 1
ATOM 1728 C CA . LYS B 1 46 ? 12 8.648 -0.863 1 97.56 46 LYS B CA 1
ATOM 1729 C C . LYS B 1 46 ? 12.219 8.211 -2.309 1 97.56 46 LYS B C 1
ATOM 1731 O O . LYS B 1 46 ? 11.531 7.32 -2.803 1 97.56 46 LYS B O 1
ATOM 1736 N N . LEU B 1 47 ? 13.164 8.836 -2.941 1 96.69 47 LEU B N 1
ATOM 1737 C CA . LEU B 1 47 ? 13.492 8.43 -4.305 1 96.69 47 LEU B CA 1
ATOM 1738 C C . LEU B 1 47 ? 14.07 7.016 -4.324 1 96.69 47 LEU B C 1
ATOM 1740 O O . LEU B 1 47 ? 13.68 6.195 -5.16 1 96.69 47 LEU B O 1
ATOM 1744 N N . LEU B 1 48 ? 14.938 6.766 -3.438 1 97.75 48 LEU B N 1
ATOM 1745 C CA . LEU B 1 48 ? 15.523 5.434 -3.336 1 97.75 48 LEU B CA 1
ATOM 1746 C C . LEU B 1 48 ? 14.453 4.398 -3.016 1 97.75 48 LEU B C 1
ATOM 1748 O O . LEU B 1 48 ? 14.422 3.322 -3.621 1 97.75 48 LEU B O 1
ATOM 1752 N N . GLN B 1 49 ? 13.602 4.73 -2.092 1 98.75 49 GLN B N 1
ATOM 1753 C CA . GLN B 1 49 ? 12.508 3.834 -1.724 1 98.75 49 GLN B CA 1
ATOM 1754 C C . GLN B 1 49 ? 11.586 3.57 -2.912 1 98.75 49 GLN B C 1
ATOM 1756 O O . GLN B 1 49 ? 11.148 2.439 -3.123 1 98.75 49 GLN B O 1
ATOM 1761 N N . MET B 1 50 ? 11.312 4.598 -3.672 1 98.56 50 MET B N 1
ATOM 1762 C CA . MET B 1 50 ? 10.422 4.453 -4.812 1 98.56 50 MET B CA 1
ATOM 1763 C C . MET B 1 50 ? 11.062 3.609 -5.906 1 98.56 50 MET B C 1
ATOM 1765 O O . MET B 1 50 ? 10.453 2.672 -6.422 1 98.56 50 MET B O 1
ATOM 1769 N N . PHE B 1 51 ? 12.312 3.838 -6.254 1 98.06 51 PHE B N 1
ATOM 1770 C CA . PHE B 1 51 ? 12.969 3.16 -7.367 1 98.06 51 PHE B CA 1
ATOM 1771 C C . PHE B 1 51 ? 13.312 1.723 -6.996 1 98.06 51 PHE B C 1
ATOM 1773 O O . PHE B 1 51 ? 13.039 0.797 -7.762 1 98.06 51 PHE B O 1
ATOM 1780 N N . VAL B 1 52 ? 13.891 1.575 -5.859 1 98.69 52 VAL B N 1
ATOM 1781 C CA . VAL B 1 52 ? 14.242 0.226 -5.43 1 98.69 52 VAL B CA 1
ATOM 1782 C C . VAL B 1 52 ? 12.977 -0.573 -5.141 1 98.69 52 VAL B C 1
ATOM 1784 O O . VAL B 1 52 ? 12.883 -1.754 -5.484 1 98.69 52 VAL B O 1
ATOM 1787 N N . GLY B 1 53 ? 12.039 0.016 -4.434 1 98.75 53 GLY B N 1
ATOM 1788 C CA . GLY B 1 53 ? 10.758 -0.642 -4.195 1 98.75 53 GLY B CA 1
ATOM 1789 C C . GLY B 1 53 ? 10.023 -1.003 -5.473 1 98.75 53 GLY B C 1
ATOM 1790 O O . GLY B 1 53 ? 9.461 -2.092 -5.582 1 98.75 53 GLY B O 1
ATOM 1791 N N . GLY B 1 54 ? 10.023 -0.102 -6.453 1 98.25 54 GLY B N 1
ATOM 1792 C CA . GLY B 1 54 ? 9.43 -0.385 -7.75 1 98.25 54 GLY B CA 1
ATOM 1793 C C . GLY B 1 54 ? 10.117 -1.521 -8.484 1 98.25 54 GLY B C 1
ATOM 1794 O O . GLY B 1 54 ? 9.453 -2.371 -9.086 1 98.25 54 GLY B O 1
ATOM 1795 N N . ALA B 1 55 ? 11.398 -1.531 -8.422 1 98.31 55 ALA B N 1
ATOM 1796 C CA . ALA B 1 55 ? 12.164 -2.604 -9.055 1 98.31 55 ALA B CA 1
ATOM 1797 C C . ALA B 1 55 ? 11.883 -3.945 -8.375 1 98.31 55 ALA B C 1
ATOM 1799 O O . ALA B 1 55 ? 11.727 -4.965 -9.055 1 98.31 55 ALA B O 1
ATOM 1800 N N . CYS B 1 56 ? 11.852 -3.936 -7.07 1 98.31 56 CYS B N 1
ATOM 1801 C CA . CYS B 1 56 ? 11.523 -5.137 -6.312 1 98.31 56 CYS B CA 1
ATOM 1802 C C . CYS B 1 56 ? 10.148 -5.672 -6.707 1 98.31 56 CYS B C 1
ATOM 1804 O O . CYS B 1 56 ? 9.992 -6.867 -6.961 1 98.31 56 CYS B O 1
ATOM 1806 N N . GLN B 1 57 ? 9.18 -4.766 -6.82 1 97.44 57 GLN B N 1
ATOM 1807 C CA . GLN B 1 57 ? 7.828 -5.137 -7.227 1 97.44 57 GLN B CA 1
ATOM 1808 C C . GLN B 1 57 ? 7.816 -5.727 -8.633 1 97.44 57 GLN B C 1
ATOM 1810 O O . GLN B 1 57 ? 7.16 -6.738 -8.883 1 97.44 57 GLN B O 1
ATOM 1815 N N . ALA B 1 58 ? 8.516 -5.121 -9.523 1 96.62 58 ALA B N 1
ATOM 1816 C CA . ALA B 1 58 ? 8.555 -5.59 -10.906 1 96.62 58 ALA B CA 1
ATOM 1817 C C . ALA B 1 58 ? 9.164 -6.988 -10.992 1 96.62 58 ALA B C 1
ATOM 1819 O O . ALA B 1 58 ? 8.664 -7.836 -11.734 1 96.62 58 ALA B O 1
ATOM 1820 N N . LEU B 1 59 ? 10.195 -7.242 -10.266 1 96 59 LEU B N 1
ATOM 1821 C CA . LEU B 1 59 ? 10.828 -8.555 -10.266 1 96 59 LEU B CA 1
ATOM 1822 C C . LEU B 1 59 ? 9.867 -9.625 -9.75 1 96 59 LEU B C 1
ATOM 1824 O O . LEU B 1 59 ? 9.781 -10.711 -10.32 1 96 59 LEU B O 1
ATOM 1828 N N . LEU B 1 60 ? 9.18 -9.289 -8.688 1 96.19 60 LEU B N 1
ATOM 1829 C CA . LEU B 1 60 ? 8.25 -10.234 -8.078 1 96.19 60 LEU B CA 1
ATOM 1830 C C . LEU B 1 60 ? 7.09 -10.539 -9.023 1 96.19 60 LEU B C 1
ATOM 1832 O O . LEU B 1 60 ? 6.676 -11.688 -9.156 1 96.19 60 LEU B O 1
ATOM 1836 N N . VAL B 1 61 ? 6.633 -9.531 -9.75 1 93.75 61 VAL B N 1
ATOM 1837 C CA . VAL B 1 61 ? 5.504 -9.703 -10.656 1 93.75 61 VAL B CA 1
ATOM 1838 C C . VAL B 1 61 ? 5.945 -10.477 -11.898 1 93.75 61 VAL B C 1
ATOM 1840 O O . VAL B 1 61 ? 5.234 -11.375 -12.367 1 93.75 61 VAL B O 1
ATOM 1843 N N . SER B 1 62 ? 7.094 -10.273 -12.398 1 92.75 62 SER B N 1
ATOM 1844 C CA . SER B 1 62 ? 7.535 -10.828 -13.672 1 92.75 62 SER B CA 1
ATOM 1845 C C . SER B 1 62 ? 8.086 -12.242 -13.492 1 92.75 62 SER B C 1
ATOM 1847 O O . SER B 1 62 ? 7.891 -13.102 -14.359 1 92.75 62 SER B O 1
ATOM 1849 N N . TYR B 1 63 ? 8.695 -12.469 -12.383 1 90.31 63 TYR B N 1
ATOM 1850 C CA . TYR B 1 63 ? 9.422 -13.734 -12.266 1 90.31 63 TYR B CA 1
ATOM 1851 C C . TYR B 1 63 ? 8.891 -14.562 -11.102 1 90.31 63 TYR B C 1
ATOM 1853 O O . TYR B 1 63 ? 9.203 -15.75 -10.984 1 90.31 63 TYR B O 1
ATOM 1861 N N . GLY B 1 64 ? 8.156 -14.008 -10.266 1 88.75 64 GLY B N 1
ATOM 1862 C CA . GLY B 1 64 ? 7.719 -14.719 -9.07 1 88.75 64 GLY B CA 1
ATOM 1863 C C . GLY B 1 64 ? 6.441 -15.516 -9.289 1 88.75 64 GLY B C 1
ATOM 1864 O O . GLY B 1 64 ? 6.188 -16.5 -8.586 1 88.75 64 GLY B O 1
ATOM 1865 N N . MET B 1 65 ? 5.66 -15.242 -10.289 1 85.25 65 MET B N 1
ATOM 1866 C CA . MET B 1 65 ? 4.348 -15.852 -10.484 1 85.25 65 MET B CA 1
ATOM 1867 C C . MET B 1 65 ? 4.477 -17.328 -10.836 1 85.25 65 MET B C 1
ATOM 1869 O O . MET B 1 65 ? 3.654 -18.141 -10.422 1 85.25 65 MET B O 1
ATOM 1873 N N . GLY B 1 66 ? 5.496 -17.672 -11.531 1 83.12 66 GLY B N 1
ATOM 1874 C CA . GLY B 1 66 ? 5.711 -19.047 -11.922 1 83.12 66 GLY B CA 1
ATOM 1875 C C . GLY B 1 66 ? 5.973 -19.969 -10.742 1 83.12 66 GLY B C 1
ATOM 1876 O O . GLY B 1 66 ? 5.672 -21.172 -10.797 1 83.12 66 GLY B O 1
ATOM 1877 N N . PHE B 1 67 ? 6.461 -19.391 -9.633 1 83.31 67 PHE B N 1
ATOM 1878 C CA . PHE B 1 67 ? 6.816 -20.188 -8.461 1 83.31 67 PHE B CA 1
ATOM 1879 C C . PHE B 1 67 ? 5.945 -19.828 -7.266 1 83.31 67 PHE B C 1
ATOM 1881 O O . PHE B 1 67 ? 6.285 -20.125 -6.121 1 83.31 67 PHE B O 1
ATOM 1888 N N . ALA B 1 68 ? 4.906 -19.188 -7.594 1 85.38 68 ALA B N 1
ATOM 1889 C CA . ALA B 1 68 ? 4.051 -18.688 -6.52 1 85.38 68 ALA B CA 1
ATOM 1890 C C . ALA B 1 68 ? 3.539 -19.844 -5.656 1 85.38 68 ALA B C 1
ATOM 1892 O O . ALA B 1 68 ? 3.465 -19.719 -4.43 1 85.38 68 ALA B O 1
ATOM 1893 N N . GLN B 1 69 ? 3.186 -20.938 -6.316 1 85 69 GLN B N 1
ATOM 1894 C CA . GLN B 1 69 ? 2.668 -22.062 -5.555 1 85 69 GLN B CA 1
ATOM 1895 C C . GLN B 1 69 ? 3.771 -22.734 -4.734 1 85 69 GLN B C 1
ATOM 1897 O O . GLN B 1 69 ? 3.525 -23.203 -3.625 1 85 69 GLN B O 1
ATOM 1902 N N . LEU B 1 70 ? 4.984 -22.766 -5.242 1 86.75 70 LEU B N 1
ATOM 1903 C CA . LEU B 1 70 ? 6.121 -23.375 -4.562 1 86.75 70 LEU B CA 1
ATOM 1904 C C . LEU B 1 70 ? 6.574 -22.516 -3.389 1 86.75 70 LEU B C 1
ATOM 1906 O O . LEU B 1 70 ? 6.848 -23.031 -2.303 1 86.75 70 LEU B O 1
ATOM 1910 N N . LEU B 1 71 ? 6.625 -21.25 -3.588 1 91.88 71 LEU B N 1
ATOM 1911 C CA . LEU B 1 71 ? 7.078 -20.328 -2.561 1 91.88 71 LEU B CA 1
ATOM 1912 C C . LEU B 1 71 ? 5.977 -20.062 -1.542 1 91.88 71 LEU B C 1
ATOM 1914 O O . LEU B 1 71 ? 6.258 -19.703 -0.393 1 91.88 71 LEU B O 1
ATOM 1918 N N . GLY B 1 72 ? 4.754 -20.078 -1.976 1 90 72 GLY B N 1
ATOM 1919 C CA . GLY B 1 72 ? 3.621 -19.953 -1.071 1 90 72 GLY B CA 1
ATOM 1920 C C . GLY B 1 72 ? 3.488 -18.562 -0.473 1 90 72 GLY B C 1
ATOM 1921 O O . GLY B 1 72 ? 3.643 -17.562 -1.176 1 90 72 GLY B O 1
ATOM 1922 N N . PRO B 1 73 ? 3.18 -18.547 0.848 1 92.94 73 PRO B N 1
ATOM 1923 C CA . PRO B 1 73 ? 2.906 -17.281 1.517 1 92.94 73 PRO B CA 1
ATOM 1924 C C . PRO B 1 73 ? 4.133 -16.375 1.584 1 92.94 73 PRO B C 1
ATOM 1926 O O . PRO B 1 73 ? 4 -15.156 1.743 1 92.94 73 PRO B O 1
ATOM 1929 N N . SER B 1 74 ? 5.309 -16.938 1.509 1 95.88 74 SER B N 1
ATOM 1930 C CA . SER B 1 74 ? 6.512 -16.125 1.559 1 95.88 74 SER B CA 1
ATOM 1931 C C . SER B 1 74 ? 6.574 -15.164 0.373 1 95.88 74 SER B C 1
ATOM 1933 O O . SER B 1 74 ? 6.941 -13.992 0.529 1 95.88 74 SER B O 1
ATOM 1935 N N . TYR B 1 75 ? 6.199 -15.586 -0.791 1 95.19 75 TYR B N 1
ATOM 1936 C CA . TYR B 1 75 ? 6.168 -14.781 -2.008 1 95.19 75 TYR B CA 1
ATOM 1937 C C . TYR B 1 75 ? 5.113 -13.688 -1.912 1 95.19 75 TYR B C 1
ATOM 1939 O O . TYR B 1 75 ? 5.398 -12.516 -2.18 1 95.19 75 TYR B O 1
ATOM 1947 N N . VAL B 1 76 ? 3.953 -14.086 -1.495 1 95.44 76 VAL B N 1
ATOM 1948 C CA . VAL B 1 76 ? 2.828 -13.164 -1.405 1 95.44 76 VAL B CA 1
ATOM 1949 C C . VAL B 1 76 ? 3.123 -12.094 -0.359 1 95.44 76 VAL B C 1
ATOM 1951 O O . VAL B 1 76 ? 2.752 -10.93 -0.531 1 95.44 76 VAL B O 1
ATOM 1954 N N . SER B 1 77 ? 3.803 -12.492 0.669 1 97.19 77 SER B N 1
ATOM 1955 C CA . SER B 1 77 ? 4.113 -11.562 1.752 1 97.19 77 SER B CA 1
ATOM 1956 C C . SER B 1 77 ? 5.02 -10.43 1.27 1 97.19 77 SER B C 1
ATOM 1958 O O . SER B 1 77 ? 4.75 -9.258 1.528 1 97.19 77 SER B O 1
ATOM 1960 N N . LEU B 1 78 ? 6.074 -10.773 0.58 1 98.56 78 LEU B N 1
ATOM 1961 C CA . LEU B 1 78 ? 6.973 -9.734 0.093 1 98.56 78 LEU B CA 1
ATOM 1962 C C . LEU B 1 78 ? 6.324 -8.945 -1.042 1 98.56 78 LEU B C 1
ATOM 1964 O O . LEU B 1 78 ? 6.516 -7.73 -1.15 1 98.56 78 LEU B O 1
ATOM 1968 N N . LEU B 1 79 ? 5.602 -9.617 -1.858 1 97.5 79 LEU B N 1
ATOM 1969 C CA . LEU B 1 79 ? 4.898 -8.961 -2.957 1 97.5 79 LEU B CA 1
ATOM 1970 C C . LEU B 1 79 ? 3.934 -7.902 -2.43 1 97.5 79 LEU B C 1
ATOM 1972 O O . LEU B 1 79 ? 3.904 -6.773 -2.93 1 97.5 79 LEU B O 1
ATOM 1976 N N . THR B 1 80 ? 3.148 -8.203 -1.477 1 97.62 80 THR B N 1
ATOM 1977 C CA . THR B 1 80 ? 2.158 -7.297 -0.908 1 97.62 80 THR B CA 1
ATOM 1978 C C . THR B 1 80 ? 2.838 -6.176 -0.129 1 97.62 80 THR B C 1
ATOM 1980 O O . THR B 1 80 ? 2.395 -5.027 -0.172 1 97.62 80 THR B O 1
ATOM 1983 N N . THR B 1 81 ? 3.871 -6.484 0.604 1 98.5 81 THR B N 1
ATOM 1984 C CA . THR B 1 81 ? 4.633 -5.469 1.321 1 98.5 81 THR B CA 1
ATOM 1985 C C . THR B 1 81 ? 5.227 -4.453 0.351 1 98.5 81 THR B C 1
ATOM 1987 O O . THR B 1 81 ? 5.141 -3.244 0.579 1 98.5 81 THR B O 1
ATOM 1990 N N . ALA B 1 82 ? 5.816 -4.957 -0.688 1 98.69 82 ALA B N 1
ATOM 1991 C CA . ALA B 1 82 ? 6.445 -4.09 -1.683 1 98.69 82 ALA B CA 1
ATOM 1992 C C . ALA B 1 82 ? 5.41 -3.186 -2.352 1 98.69 82 ALA B C 1
ATOM 1994 O O . ALA B 1 82 ? 5.656 -1.994 -2.549 1 98.69 82 ALA B O 1
ATOM 1995 N N . SER B 1 83 ? 4.332 -3.699 -2.684 1 98.19 83 SER B N 1
ATOM 1996 C CA . SER B 1 83 ? 3.295 -2.906 -3.332 1 98.19 83 SER B CA 1
ATOM 1997 C C . SER B 1 83 ? 2.734 -1.849 -2.385 1 98.19 83 SER B C 1
ATOM 1999 O O . SER B 1 83 ? 2.516 -0.704 -2.785 1 98.19 83 SER B O 1
ATOM 2001 N N . ALA B 1 84 ? 2.465 -2.256 -1.162 1 98.38 84 ALA B N 1
ATOM 2002 C CA . ALA B 1 84 ? 1.937 -1.325 -0.169 1 98.38 84 ALA B CA 1
ATOM 2003 C C . ALA B 1 84 ? 2.904 -0.17 0.07 1 98.38 84 ALA B C 1
ATOM 2005 O O . ALA B 1 84 ? 2.502 0.995 0.077 1 98.38 84 ALA B O 1
ATOM 2006 N N . SER B 1 85 ? 4.105 -0.465 0.247 1 98.56 85 SER B N 1
ATOM 2007 C CA . SER B 1 85 ? 5.117 0.541 0.553 1 98.56 85 SER B CA 1
ATOM 2008 C C . SER B 1 85 ? 5.43 1.402 -0.667 1 98.56 85 SER B C 1
ATOM 2010 O O . SER B 1 85 ? 5.488 2.629 -0.568 1 98.56 85 SER B O 1
ATOM 2012 N N . ALA B 1 86 ? 5.613 0.758 -1.818 1 98.25 86 ALA B N 1
ATOM 2013 C CA . ALA B 1 86 ? 5.953 1.499 -3.031 1 98.25 86 ALA B CA 1
ATOM 2014 C C . ALA B 1 86 ? 4.828 2.451 -3.424 1 98.25 86 ALA B C 1
ATOM 2016 O O . ALA B 1 86 ? 5.082 3.578 -3.859 1 98.25 86 ALA B O 1
ATOM 2017 N N . ALA B 1 87 ? 3.623 2.039 -3.307 1 98.38 87 ALA B N 1
ATOM 2018 C CA . ALA B 1 87 ? 2.486 2.885 -3.658 1 98.38 87 ALA B CA 1
ATOM 2019 C C . ALA B 1 87 ? 2.404 4.102 -2.742 1 98.38 87 ALA B C 1
ATOM 2021 O O . ALA B 1 87 ? 2.207 5.227 -3.211 1 98.38 87 ALA B O 1
ATOM 2022 N N . THR B 1 88 ? 2.566 3.887 -1.432 1 98.38 88 THR B N 1
ATOM 2023 C CA . THR B 1 88 ? 2.479 4.984 -0.475 1 98.38 88 THR B CA 1
ATOM 2024 C C . THR B 1 88 ? 3.637 5.957 -0.661 1 98.38 88 THR B C 1
ATOM 2026 O O . THR B 1 88 ? 3.443 7.176 -0.627 1 98.38 88 THR B O 1
ATOM 2029 N N . VAL B 1 89 ? 4.816 5.477 -0.908 1 98.62 89 VAL B N 1
ATOM 2030 C CA . VAL B 1 89 ? 5.988 6.32 -1.114 1 98.62 89 VAL B CA 1
ATOM 2031 C C . VAL B 1 89 ? 5.809 7.156 -2.379 1 98.62 89 VAL B C 1
ATOM 2033 O O . VAL B 1 89 ? 6.145 8.344 -2.4 1 98.62 89 VAL B O 1
ATOM 2036 N N . THR B 1 90 ? 5.316 6.531 -3.412 1 98 90 THR B N 1
ATOM 2037 C CA . THR B 1 90 ? 5.094 7.242 -4.664 1 98 90 THR B CA 1
ATOM 2038 C C . THR B 1 90 ? 4.098 8.383 -4.473 1 98 90 THR B C 1
ATOM 2040 O O . THR B 1 90 ? 4.305 9.484 -4.977 1 98 90 THR B O 1
ATOM 2043 N N . LEU B 1 91 ? 3.057 8.141 -3.711 1 97.81 91 LEU B N 1
ATOM 2044 C CA . LEU B 1 91 ? 2.055 9.172 -3.457 1 97.81 91 LEU B CA 1
ATOM 2045 C C . LEU B 1 91 ? 2.637 10.297 -2.613 1 97.81 91 LEU B C 1
ATOM 2047 O O . LEU B 1 91 ? 2.389 11.477 -2.889 1 97.81 91 LEU B O 1
ATOM 2051 N N . LEU B 1 92 ? 3.348 9.953 -1.58 1 97.38 92 LEU B N 1
ATOM 2052 C CA . LEU B 1 92 ? 3.988 10.969 -0.75 1 97.38 92 LEU B CA 1
ATOM 2053 C C . LEU B 1 92 ? 4.938 11.828 -1.578 1 97.38 92 LEU B C 1
ATOM 2055 O O . LEU B 1 92 ? 4.922 13.055 -1.471 1 97.38 92 LEU B O 1
ATOM 2059 N N . LEU B 1 93 ? 5.699 11.172 -2.4 1 96.75 93 LEU B N 1
ATOM 2060 C CA . LEU B 1 93 ? 6.656 11.891 -3.229 1 96.75 93 LEU B CA 1
ATOM 2061 C C . LEU B 1 93 ? 5.941 12.828 -4.195 1 96.75 93 LEU B C 1
ATOM 2063 O O . LEU B 1 93 ? 6.332 13.992 -4.344 1 96.75 93 LEU B O 1
ATOM 2067 N N . LEU B 1 94 ? 4.93 12.375 -4.816 1 95.12 94 LEU B N 1
ATOM 2068 C CA . LEU B 1 94 ? 4.145 13.195 -5.727 1 95.12 94 LEU B CA 1
ATOM 2069 C C . LEU B 1 94 ? 3.559 14.406 -5 1 95.12 94 LEU B C 1
ATOM 2071 O O . LEU B 1 94 ? 3.643 15.531 -5.492 1 95.12 94 LEU B O 1
ATOM 2075 N N . CYS B 1 95 ? 3.01 14.203 -3.82 1 95.25 95 CYS B N 1
ATOM 2076 C CA . CYS B 1 95 ? 2.412 15.281 -3.041 1 95.25 95 CYS B CA 1
ATOM 2077 C C . CYS B 1 95 ? 3.461 16.312 -2.643 1 95.25 95 CYS B C 1
ATOM 2079 O O . CYS B 1 95 ? 3.205 17.516 -2.693 1 95.25 95 CYS B O 1
ATOM 2081 N N . TYR B 1 96 ? 4.586 15.781 -2.266 1 95.12 96 TYR B N 1
ATOM 2082 C CA . TYR B 1 96 ? 5.633 16.672 -1.774 1 95.12 96 TYR B CA 1
ATOM 2083 C C . TYR B 1 96 ? 6.203 17.516 -2.904 1 95.12 96 TYR B C 1
ATOM 2085 O O . TYR B 1 96 ? 6.633 18.656 -2.68 1 95.12 96 TYR B O 1
ATOM 2093 N N . VAL B 1 97 ? 6.219 17 -4.113 1 93.12 97 VAL B N 1
ATOM 2094 C CA . VAL B 1 97 ? 6.723 17.734 -5.266 1 93.12 97 VAL B CA 1
ATOM 2095 C C . VAL B 1 97 ? 5.68 18.766 -5.723 1 93.12 97 VAL B C 1
ATOM 2097 O O . VAL B 1 97 ? 6.027 19.859 -6.18 1 93.12 97 VAL B O 1
ATOM 2100 N N . ILE B 1 98 ? 4.402 18.438 -5.535 1 91.12 98 ILE B N 1
ATOM 2101 C CA . ILE B 1 98 ? 3.318 19.312 -5.988 1 91.12 98 ILE B CA 1
ATOM 2102 C C . ILE B 1 98 ? 3.117 20.453 -4.996 1 91.12 98 ILE B C 1
ATOM 2104 O O . ILE B 1 98 ? 2.875 21.594 -5.391 1 91.12 98 ILE B O 1
ATOM 2108 N N . SER B 1 99 ? 3.209 20.156 -3.721 1 90.06 99 SER B N 1
ATOM 2109 C CA . SER B 1 99 ? 2.867 21.141 -2.701 1 90.06 99 SER B CA 1
ATOM 2110 C C . SER B 1 99 ? 3.842 21.078 -1.528 1 90.06 99 SER B C 1
ATOM 2112 O O . SER B 1 99 ? 3.902 20.078 -0.815 1 90.06 99 SER B O 1
ATOM 2114 N N . ASN B 1 100 ? 4.543 22.219 -1.319 1 90.38 100 ASN B N 1
ATOM 2115 C CA . ASN B 1 100 ? 5.426 22.328 -0.161 1 90.38 100 ASN B CA 1
ATOM 2116 C C . ASN B 1 100 ? 4.637 22.297 1.146 1 90.38 100 ASN B C 1
ATOM 2118 O O . ASN B 1 100 ? 5.125 21.797 2.158 1 90.38 100 ASN B O 1
ATOM 2122 N N . ASN B 1 101 ? 3.477 22.859 1.097 1 91.75 101 ASN B N 1
ATOM 2123 C CA . ASN B 1 101 ? 2.633 22.859 2.287 1 91.75 101 ASN B CA 1
ATOM 2124 C C . ASN B 1 101 ? 2.295 21.438 2.736 1 91.75 101 ASN B C 1
ATOM 2126 O O . ASN B 1 101 ? 2.268 21.156 3.934 1 91.75 101 ASN B O 1
ATOM 2130 N N . THR B 1 102 ? 2.004 20.547 1.789 1 92.62 102 THR B N 1
ATOM 2131 C CA . THR B 1 102 ? 1.703 19.156 2.1 1 92.62 102 THR B CA 1
ATOM 2132 C C . THR B 1 102 ? 2.891 18.484 2.787 1 92.62 102 THR B C 1
ATOM 2134 O O . THR B 1 102 ? 2.713 17.703 3.727 1 92.62 102 THR B O 1
ATOM 2137 N N . PHE B 1 103 ? 4.094 18.797 2.355 1 92.38 103 PHE B N 1
ATOM 2138 C CA . PHE B 1 103 ? 5.297 18.25 2.971 1 92.38 103 PHE B CA 1
ATOM 2139 C C . PHE B 1 103 ? 5.355 18.609 4.453 1 92.38 103 PHE B C 1
ATOM 2141 O O . PHE B 1 103 ? 5.562 17.734 5.297 1 92.38 103 PHE B O 1
ATOM 2148 N N . HIS B 1 104 ? 5.137 19.812 4.781 1 90.81 104 HIS B N 1
ATOM 2149 C CA . HIS B 1 104 ? 5.207 20.266 6.164 1 90.81 104 HIS B CA 1
ATOM 2150 C C . HIS B 1 104 ? 4.078 19.672 7 1 90.81 104 HIS B C 1
ATOM 2152 O O . HIS B 1 104 ? 4.293 19.281 8.148 1 90.81 104 HIS B O 1
ATOM 2158 N N . LEU B 1 105 ? 2.926 19.594 6.434 1 92.38 105 LEU B N 1
ATOM 2159 C CA . LEU B 1 105 ? 1.774 19.062 7.152 1 92.38 105 LEU B CA 1
ATOM 2160 C C . LEU B 1 105 ? 1.978 17.594 7.488 1 92.38 105 LEU B C 1
ATOM 2162 O O . LEU B 1 105 ? 1.751 17.172 8.625 1 92.38 105 LEU B O 1
ATOM 2166 N N . ILE B 1 106 ? 2.439 16.781 6.52 1 94.31 106 ILE B N 1
ATOM 2167 C CA . ILE B 1 106 ? 2.6 15.336 6.707 1 94.31 106 ILE B CA 1
ATOM 2168 C C . ILE B 1 106 ? 3.75 15.07 7.676 1 94.31 106 ILE B C 1
ATOM 2170 O O . ILE B 1 106 ? 3.635 14.227 8.57 1 94.31 106 ILE B O 1
ATOM 2174 N N . ARG B 1 107 ? 4.809 15.797 7.492 1 91.88 107 ARG B N 1
ATOM 2175 C CA . ARG B 1 107 ? 5.977 15.602 8.344 1 91.88 107 ARG B CA 1
ATOM 2176 C C . ARG B 1 107 ? 5.684 16 9.781 1 91.88 107 ARG B C 1
ATOM 2178 O O . ARG B 1 107 ? 6.336 15.523 10.711 1 91.88 107 ARG B O 1
ATOM 2185 N N . SER B 1 108 ? 4.734 16.891 9.969 1 92.5 108 SER B N 1
ATOM 2186 C CA . SER B 1 108 ? 4.328 17.297 11.312 1 92.5 108 SER B CA 1
ATOM 2187 C C . SER B 1 108 ? 3.301 16.328 11.898 1 92.5 108 SER B C 1
ATOM 2189 O O . SER B 1 108 ? 2.918 16.469 13.062 1 92.5 108 SER B O 1
ATOM 2191 N N . SER B 1 109 ? 2.873 15.375 11.156 1 92.69 109 SER B N 1
ATOM 2192 C CA . SER B 1 109 ? 1.928 14.367 11.625 1 92.69 109 SER B CA 1
ATOM 2193 C C . SER B 1 109 ? 2.643 13.078 12.023 1 92.69 109 SER B C 1
ATOM 2195 O O . SER B 1 109 ? 3.834 12.922 11.75 1 92.69 109 SER B O 1
ATOM 2197 N N . LEU B 1 110 ? 1.89 12.18 12.664 1 94 110 LEU B N 1
ATOM 2198 C CA . LEU B 1 110 ? 2.416 10.883 13.078 1 94 110 LEU B CA 1
ATOM 2199 C C . LEU B 1 110 ? 2.449 9.906 11.906 1 94 110 LEU B C 1
ATOM 2201 O O . LEU B 1 110 ? 3.084 8.852 11.984 1 94 110 LEU B O 1
ATOM 2205 N N . PHE B 1 111 ? 1.876 10.211 10.812 1 95.75 111 PHE B N 1
ATOM 2206 C CA . PHE B 1 111 ? 1.599 9.266 9.734 1 95.75 111 PHE B CA 1
ATOM 2207 C C . PHE B 1 111 ? 2.895 8.742 9.125 1 95.75 111 PHE B C 1
ATOM 2209 O O . PHE B 1 111 ? 3.088 7.527 9.016 1 95.75 111 PHE B O 1
ATOM 2216 N N . GLU B 1 112 ? 3.738 9.656 8.719 1 96.94 112 GLU B N 1
ATOM 2217 C CA . GLU B 1 112 ? 4.938 9.219 8.008 1 96.94 112 GLU B CA 1
ATOM 2218 C C . GLU B 1 112 ? 5.859 8.414 8.922 1 96.94 112 GLU B C 1
ATOM 2220 O O . GLU B 1 112 ? 6.543 7.496 8.469 1 96.94 112 GLU B O 1
ATOM 2225 N N . LEU B 1 113 ? 5.953 8.789 10.172 1 96.31 113 LEU B N 1
ATOM 2226 C CA . LEU B 1 113 ? 6.742 8.031 11.141 1 96.31 113 LEU B CA 1
ATOM 2227 C C . LEU B 1 113 ? 6.227 6.605 11.266 1 96.31 113 LEU B C 1
ATOM 2229 O O . LEU B 1 113 ? 6.992 5.648 11.141 1 96.31 113 LEU B O 1
ATOM 2233 N N . LEU B 1 114 ? 4.961 6.422 11.469 1 96.25 114 LEU B N 1
ATOM 2234 C CA . LEU B 1 114 ? 4.363 5.102 11.625 1 96.25 114 LEU B CA 1
ATOM 2235 C C . LEU B 1 114 ? 4.449 4.309 10.328 1 96.25 114 LEU B C 1
ATOM 2237 O O . LEU B 1 114 ? 4.629 3.088 10.352 1 96.25 114 LEU B O 1
ATOM 2241 N N . PHE B 1 115 ? 4.254 5.027 9.242 1 98.25 115 PHE B N 1
ATOM 2242 C CA . PHE B 1 115 ? 4.383 4.379 7.941 1 98.25 115 PHE B CA 1
ATOM 2243 C C . PHE B 1 115 ? 5.773 3.775 7.77 1 98.25 115 PHE B C 1
ATOM 2245 O O . PHE B 1 115 ? 5.906 2.607 7.398 1 98.25 115 PHE B O 1
ATOM 2252 N N . ASN B 1 116 ? 6.781 4.512 8.039 1 98.62 116 ASN B N 1
ATOM 2253 C CA . ASN B 1 116 ? 8.148 4.051 7.836 1 98.62 116 ASN B CA 1
ATOM 2254 C C . ASN B 1 116 ? 8.516 2.941 8.82 1 98.62 116 ASN B C 1
ATOM 2256 O O . ASN B 1 116 ? 9.234 2.004 8.461 1 98.62 116 ASN B O 1
ATOM 2260 N N . ILE B 1 117 ? 8.094 3.025 10.031 1 98.19 117 ILE B N 1
ATOM 2261 C CA . ILE B 1 117 ? 8.328 1.956 10.992 1 98.19 117 ILE B CA 1
ATOM 2262 C C . ILE B 1 117 ? 7.656 0.672 10.516 1 98.19 117 ILE B C 1
ATOM 2264 O O . ILE B 1 117 ? 8.266 -0.397 10.523 1 98.19 117 ILE B O 1
ATOM 2268 N N . SER B 1 118 ? 6.418 0.768 10.094 1 98.56 118 SER B N 1
ATOM 2269 C CA . SER B 1 118 ? 5.668 -0.39 9.617 1 98.56 118 SER B CA 1
ATOM 2270 C C . SER B 1 118 ? 6.301 -0.982 8.367 1 98.56 118 SER B C 1
ATOM 2272 O O . SER B 1 118 ? 6.406 -2.203 8.234 1 98.56 118 SER B O 1
ATOM 2274 N N . ALA B 1 119 ? 6.641 -0.097 7.434 1 98.69 119 ALA B N 1
ATOM 2275 C CA . ALA B 1 119 ? 7.277 -0.565 6.207 1 98.69 119 ALA B CA 1
ATOM 2276 C C . ALA B 1 119 ? 8.609 -1.248 6.504 1 98.69 119 ALA B C 1
ATOM 2278 O O . ALA B 1 119 ? 8.914 -2.305 5.945 1 98.69 119 ALA B O 1
ATOM 2279 N N . ALA B 1 120 ? 9.461 -0.714 7.375 1 98.75 120 ALA B N 1
ATOM 2280 C CA . ALA B 1 120 ? 10.758 -1.288 7.723 1 98.75 120 ALA B CA 1
ATOM 2281 C C . ALA B 1 120 ? 10.602 -2.684 8.32 1 98.75 120 ALA B C 1
ATOM 2283 O O . ALA B 1 120 ? 11.297 -3.619 7.926 1 98.75 120 ALA B O 1
ATOM 2284 N N . THR B 1 121 ? 9.664 -2.814 9.219 1 98.69 121 THR B N 1
ATOM 2285 C CA . THR B 1 121 ? 9.453 -4.094 9.891 1 98.69 121 THR B CA 1
ATOM 2286 C C . THR B 1 121 ? 8.852 -5.117 8.93 1 98.69 121 THR B C 1
ATOM 2288 O O . THR B 1 121 ? 9.234 -6.289 8.945 1 98.69 121 THR B O 1
ATOM 2291 N N . SER B 1 122 ? 7.922 -4.711 8.086 1 98.69 122 SER B N 1
ATOM 2292 C CA . SER B 1 122 ? 7.297 -5.613 7.125 1 98.69 122 SER B CA 1
ATOM 2293 C C . SER B 1 122 ? 8.305 -6.102 6.09 1 98.69 122 SER B C 1
ATOM 2295 O O . SER B 1 122 ? 8.344 -7.293 5.766 1 98.69 122 SER B O 1
ATOM 2297 N N . TYR B 1 123 ? 9.07 -5.152 5.543 1 98.88 123 TYR B N 1
ATOM 2298 C CA . TYR B 1 123 ? 10.094 -5.555 4.586 1 98.88 123 TYR B CA 1
ATOM 2299 C C . TYR B 1 123 ? 11.086 -6.52 5.223 1 98.88 123 TYR B C 1
ATOM 2301 O O . TYR B 1 123 ? 11.508 -7.496 4.594 1 98.88 123 TYR B O 1
ATOM 2309 N N . CYS B 1 124 ? 11.492 -6.281 6.422 1 98.81 124 CYS B N 1
ATOM 2310 C CA . CYS B 1 124 ? 12.445 -7.145 7.117 1 98.81 124 CYS B CA 1
ATOM 2311 C C . CYS B 1 124 ? 11.883 -8.547 7.285 1 98.81 124 CYS B C 1
ATOM 2313 O O . CYS B 1 124 ? 12.508 -9.531 6.883 1 98.81 124 CYS B O 1
ATOM 2315 N N . SER B 1 125 ? 10.711 -8.625 7.809 1 98.75 125 SER B N 1
ATOM 2316 C CA . SER B 1 125 ? 10.094 -9.922 8.078 1 98.75 125 SER B CA 1
ATOM 2317 C C . SER B 1 125 ? 9.797 -10.672 6.789 1 98.75 125 SER B C 1
ATOM 2319 O O . SER B 1 125 ? 10.062 -11.875 6.688 1 98.75 125 SER B O 1
ATOM 2321 N N . SER B 1 126 ? 9.266 -10 5.758 1 98.69 126 SER B N 1
ATOM 2322 C CA . SER B 1 126 ? 8.914 -10.664 4.504 1 98.69 126 SER B CA 1
ATOM 2323 C C . SER B 1 126 ? 10.156 -11.109 3.744 1 98.69 126 SER B C 1
ATOM 2325 O O . SER B 1 126 ? 10.148 -12.141 3.072 1 98.69 126 SER B O 1
ATOM 2327 N N . SER B 1 127 ? 11.25 -10.32 3.832 1 98.81 127 SER B N 1
ATOM 2328 C CA . SER B 1 127 ? 12.492 -10.703 3.172 1 98.81 127 SER B CA 1
ATOM 2329 C C . SER B 1 127 ? 13.125 -11.914 3.844 1 98.81 127 SER B C 1
ATOM 2331 O O . SER B 1 127 ? 13.648 -12.805 3.168 1 98.81 127 SER B O 1
ATOM 2333 N N . ILE B 1 128 ? 13.094 -11.93 5.141 1 98.81 128 ILE B N 1
ATOM 2334 C CA . ILE B 1 128 ? 13.562 -13.102 5.863 1 98.81 128 ILE B CA 1
ATOM 2335 C C . ILE B 1 128 ? 12.758 -14.328 5.441 1 98.81 128 ILE B C 1
ATOM 2337 O O . ILE B 1 128 ? 13.32 -15.383 5.141 1 98.81 128 ILE B O 1
ATOM 2341 N N . PHE B 1 129 ? 11.461 -14.195 5.395 1 98.44 129 PHE B N 1
ATOM 2342 C CA . PHE B 1 129 ? 10.539 -15.266 5.027 1 98.44 129 PHE B CA 1
ATOM 2343 C C . PHE B 1 129 ? 10.844 -15.781 3.623 1 98.44 129 PHE B C 1
ATOM 2345 O O . PHE B 1 129 ? 10.961 -16.984 3.41 1 98.44 129 PHE B O 1
ATOM 2352 N N . LEU B 1 130 ? 10.984 -14.906 2.68 1 98.19 130 LEU B N 1
ATOM 2353 C CA . LEU B 1 130 ? 11.258 -15.297 1.301 1 98.19 130 LEU B CA 1
ATOM 2354 C C . LEU B 1 130 ? 12.656 -15.891 1.168 1 98.19 130 LEU B C 1
ATOM 2356 O O . LEU B 1 130 ? 12.867 -16.812 0.385 1 98.19 130 LEU B O 1
ATOM 2360 N N . PHE B 1 131 ? 13.617 -15.359 1.915 1 98.06 131 PHE B N 1
ATOM 2361 C CA . PHE B 1 131 ? 14.984 -15.883 1.912 1 98.06 131 PHE B CA 1
ATOM 2362 C C . PHE B 1 131 ? 14.992 -17.359 2.266 1 98.06 131 PHE B C 1
ATOM 2364 O O . PHE B 1 131 ? 15.586 -18.172 1.552 1 98.06 131 PHE B O 1
ATOM 2371 N N . PHE B 1 132 ? 14.328 -17.75 3.246 1 97.62 132 PHE B N 1
ATOM 2372 C CA . PHE B 1 132 ? 14.32 -19.141 3.672 1 97.62 132 PHE B CA 1
ATOM 2373 C C . PHE B 1 132 ? 13.562 -20.016 2.668 1 97.62 132 PHE B C 1
ATOM 2375 O O . PHE B 1 132 ? 13.992 -21.125 2.355 1 97.62 132 PHE B O 1
ATOM 2382 N N . ALA B 1 133 ? 12.453 -19.5 2.195 1 96.88 133 ALA B N 1
ATOM 2383 C CA . ALA B 1 133 ? 11.68 -20.266 1.216 1 96.88 133 ALA B CA 1
ATOM 2384 C C . ALA B 1 133 ? 12.492 -20.5 -0.056 1 96.88 133 ALA B C 1
ATOM 2386 O O . ALA B 1 133 ? 12.469 -21.609 -0.617 1 96.88 133 ALA B O 1
ATOM 2387 N N . VAL B 1 134 ? 13.18 -19.484 -0.511 1 95.94 134 VAL B N 1
ATOM 2388 C CA . VAL B 1 134 ? 13.969 -19.609 -1.732 1 95.94 134 VAL B CA 1
ATOM 2389 C C . VAL B 1 134 ? 15.109 -20.594 -1.518 1 95.94 134 VAL B C 1
ATOM 2391 O O . VAL B 1 134 ? 15.383 -21.422 -2.381 1 95.94 134 VAL B O 1
ATOM 2394 N N . LYS B 1 135 ? 15.758 -20.594 -0.438 1 95.69 135 LYS B N 1
ATOM 2395 C CA . LYS B 1 135 ? 16.875 -21.5 -0.135 1 95.69 135 LYS B CA 1
ATOM 2396 C C . LYS B 1 135 ? 16.391 -22.938 0.01 1 95.69 135 LYS B C 1
ATOM 2398 O O . LYS B 1 135 ? 17.078 -23.875 -0.422 1 95.69 135 LYS B O 1
ATOM 2403 N N . LEU B 1 136 ? 15.25 -23.109 0.51 1 94.44 136 LEU B N 1
ATOM 2404 C CA . LEU B 1 136 ? 14.766 -24.438 0.825 1 94.44 136 LEU B CA 1
ATOM 2405 C C . LEU B 1 136 ? 14.086 -25.078 -0.387 1 94.44 136 LEU B C 1
ATOM 2407 O O . LEU B 1 136 ? 14.203 -26.281 -0.608 1 94.44 136 LEU B O 1
ATOM 2411 N N . TYR B 1 137 ? 13.375 -24.25 -1.169 1 91.75 137 TYR B N 1
ATOM 2412 C CA . TYR B 1 137 ? 12.516 -24.859 -2.178 1 91.75 137 TYR B CA 1
ATOM 2413 C C . TYR B 1 137 ? 13.016 -24.547 -3.584 1 91.75 137 TYR B C 1
ATOM 2415 O O . TYR B 1 137 ? 12.914 -25.375 -4.484 1 91.75 137 TYR B O 1
ATOM 2423 N N . VAL B 1 138 ? 13.523 -23.391 -3.814 1 90.12 138 VAL B N 1
ATOM 2424 C CA . VAL B 1 138 ? 13.852 -22.969 -5.172 1 90.12 138 VAL B CA 1
ATOM 2425 C C . VAL B 1 138 ? 15.312 -23.297 -5.477 1 90.12 138 VAL B C 1
ATOM 2427 O O . VAL B 1 138 ? 15.648 -23.672 -6.594 1 90.12 138 VAL B O 1
ATOM 2430 N N . TYR B 1 139 ? 16.141 -23.203 -4.512 1 91.12 139 TYR B N 1
ATOM 2431 C CA . TYR B 1 139 ? 17.562 -23.406 -4.719 1 91.12 139 TYR B CA 1
ATOM 2432 C C . TYR B 1 139 ? 17.859 -24.828 -5.168 1 91.12 139 TYR B C 1
ATOM 2434 O O . TYR B 1 139 ? 18.594 -25.047 -6.129 1 91.12 139 TYR B O 1
ATOM 2442 N N . PRO B 1 140 ? 17.328 -25.875 -4.559 1 89.88 140 PRO B N 1
ATOM 2443 C CA . PRO B 1 140 ? 17.578 -27.234 -5.027 1 89.88 140 PRO B CA 1
ATOM 2444 C C . PRO B 1 140 ? 17.125 -27.453 -6.469 1 89.88 140 PRO B C 1
ATOM 2446 O O . PRO B 1 140 ? 17.766 -28.203 -7.215 1 89.88 140 PRO B O 1
ATOM 2449 N N . LEU B 1 141 ? 16.031 -26.812 -6.77 1 86 141 LEU B N 1
ATOM 2450 C CA . LEU B 1 141 ? 15.555 -26.922 -8.141 1 86 141 LEU B CA 1
ATOM 2451 C C . LEU B 1 141 ? 16.5 -26.219 -9.109 1 86 141 LEU B C 1
ATOM 2453 O O . LEU B 1 141 ? 16.703 -26.688 -10.234 1 86 141 LEU B O 1
ATOM 2457 N N . TYR B 1 142 ? 17 -25.125 -8.734 1 86.38 142 TYR B N 1
ATOM 2458 C CA . TYR B 1 142 ? 17.969 -24.375 -9.523 1 86.38 142 TYR B CA 1
ATOM 2459 C C . TYR B 1 142 ? 19.219 -25.188 -9.781 1 86.38 142 TYR B C 1
ATOM 2461 O O . TYR B 1 142 ? 19.766 -25.203 -10.891 1 86.38 142 TYR B O 1
ATOM 2469 N N . VAL B 1 143 ? 19.672 -25.922 -8.828 1 87.56 143 VAL B N 1
ATOM 2470 C CA . VAL B 1 143 ? 20.891 -26.734 -8.93 1 87.56 143 VAL B CA 1
ATOM 2471 C C . VAL B 1 143 ? 20.625 -27.938 -9.82 1 87.56 143 VAL B C 1
ATOM 2473 O O . VAL B 1 143 ? 21.5 -28.359 -10.586 1 87.56 143 VAL B O 1
ATOM 2476 N N . LEU B 1 144 ? 19.406 -28.406 -9.852 1 86.81 144 LEU B N 1
ATOM 2477 C CA . LEU B 1 144 ? 19.078 -29.641 -10.562 1 86.81 144 LEU B CA 1
ATOM 2478 C C . LEU B 1 144 ? 18.719 -29.328 -12.016 1 86.81 144 LEU B C 1
ATOM 2480 O O . LEU B 1 144 ? 18.906 -30.172 -12.898 1 86.81 144 LEU B O 1
ATOM 2484 N N . THR B 1 145 ? 17.969 -28.203 -12.328 1 80.31 145 THR B N 1
ATOM 2485 C CA . THR B 1 145 ? 17.438 -27.938 -13.664 1 80.31 145 THR B CA 1
ATOM 2486 C C . THR B 1 145 ? 18.344 -26.969 -14.422 1 80.31 145 THR B C 1
ATOM 2488 O O . THR B 1 145 ? 18.047 -26.578 -15.547 1 80.31 145 THR B O 1
ATOM 2491 N N . LEU B 1 146 ? 19.469 -26.828 -14.219 1 67.94 146 LEU B N 1
ATOM 2492 C CA . LEU B 1 146 ? 20.5 -26.047 -14.891 1 67.94 146 LEU B CA 1
ATOM 2493 C C . LEU B 1 146 ? 20.062 -24.594 -15.047 1 67.94 146 LEU B C 1
ATOM 2495 O O . LEU B 1 146 ? 20.062 -24.047 -16.156 1 67.94 146 LEU B O 1
ATOM 2499 N N . GLY B 1 147 ? 19.453 -24.078 -14.203 1 66.75 147 GLY B N 1
ATOM 2500 C CA . GLY B 1 147 ? 19.547 -22.625 -14.281 1 66.75 147 GLY B CA 1
ATOM 2501 C C . GLY B 1 147 ? 18.219 -21.953 -14.477 1 66.75 147 GLY B C 1
ATOM 2502 O O . GLY B 1 147 ? 18.078 -21.078 -15.336 1 66.75 147 GLY B O 1
ATOM 2503 N N . ILE B 1 148 ? 17.344 -22.125 -13.781 1 79.5 148 ILE B N 1
ATOM 2504 C CA . ILE B 1 148 ? 16.062 -21.422 -13.883 1 79.5 148 ILE B CA 1
ATOM 2505 C C . ILE B 1 148 ? 16.234 -19.969 -13.492 1 79.5 148 ILE B C 1
ATOM 2507 O O . ILE B 1 148 ? 16.953 -19.641 -12.539 1 79.5 148 ILE B O 1
ATOM 2511 N N . VAL B 1 149 ? 15.797 -19.016 -14.336 1 78.94 149 VAL B N 1
ATOM 2512 C CA . VAL B 1 149 ? 15.969 -17.578 -14.195 1 78.94 149 VAL B CA 1
ATOM 2513 C C . VAL B 1 149 ? 15.219 -17.078 -12.961 1 78.94 149 VAL B C 1
ATOM 2515 O O . VAL B 1 149 ? 15.539 -16.016 -12.414 1 78.94 149 VAL B O 1
ATOM 2518 N N . ASP B 1 150 ? 14.367 -17.844 -12.422 1 84.81 150 ASP B N 1
ATOM 2519 C CA . ASP B 1 150 ? 13.516 -17.422 -11.305 1 84.81 150 ASP B CA 1
ATOM 2520 C C . ASP B 1 150 ? 14.32 -17.375 -10.008 1 84.81 150 ASP B C 1
ATOM 2522 O O . ASP B 1 150 ? 14.039 -16.547 -9.141 1 84.81 150 ASP B O 1
ATOM 2526 N N . TYR B 1 151 ? 15.359 -18.125 -9.969 1 87.56 151 TYR B N 1
ATOM 2527 C CA . TYR B 1 151 ? 16.109 -18.172 -8.719 1 87.56 151 TYR B CA 1
ATOM 2528 C C . TYR B 1 151 ? 16.891 -16.875 -8.508 1 87.56 151 TYR B C 1
ATOM 2530 O O . TYR B 1 151 ? 16.719 -16.203 -7.5 1 87.56 151 TYR B O 1
ATOM 2538 N N . PRO B 1 152 ? 17.734 -16.453 -9.422 1 91.12 152 PRO B N 1
ATOM 2539 C CA . PRO B 1 152 ? 18.422 -15.188 -9.188 1 91.12 152 PRO B CA 1
ATOM 2540 C C . PRO B 1 152 ? 17.453 -14.008 -9.047 1 91.12 152 PRO B C 1
ATOM 2542 O O . PRO B 1 152 ? 17.734 -13.062 -8.312 1 91.12 152 PRO B O 1
ATOM 2545 N N . ALA B 1 153 ? 16.391 -14.008 -9.742 1 94.12 153 ALA B N 1
ATOM 2546 C CA . ALA B 1 153 ? 15.406 -12.93 -9.633 1 94.12 153 ALA B CA 1
ATOM 2547 C C . ALA B 1 153 ? 14.836 -12.852 -8.219 1 94.12 153 ALA B C 1
ATOM 2549 O O . ALA B 1 153 ? 14.75 -11.766 -7.641 1 94.12 153 ALA B O 1
ATOM 2550 N N . MET B 1 154 ? 14.469 -14.016 -7.645 1 95.69 154 MET B N 1
ATOM 2551 C CA . MET B 1 154 ? 13.906 -14.039 -6.301 1 95.69 154 MET B CA 1
ATOM 2552 C C . MET B 1 154 ? 14.969 -13.719 -5.254 1 95.69 154 MET B C 1
ATOM 2554 O O . MET B 1 154 ? 14.68 -13.086 -4.238 1 95.69 154 MET B O 1
ATOM 2558 N N . LYS B 1 155 ? 16.188 -14.18 -5.539 1 96.44 155 LYS B N 1
ATOM 2559 C CA . LYS B 1 155 ? 17.297 -13.805 -4.672 1 96.44 155 LYS B CA 1
ATOM 2560 C C . LYS B 1 155 ? 17.5 -12.289 -4.656 1 96.44 155 LYS B C 1
ATOM 2562 O O . LYS B 1 155 ? 17.641 -11.688 -3.592 1 96.44 155 LYS B O 1
ATOM 2567 N N . THR B 1 156 ? 17.453 -11.656 -5.809 1 97.94 156 THR B N 1
ATOM 2568 C CA . THR B 1 156 ? 17.594 -10.211 -5.922 1 97.94 156 THR B CA 1
ATOM 2569 C C . THR B 1 156 ? 16.453 -9.492 -5.227 1 97.94 156 THR B C 1
ATOM 2571 O O . THR B 1 156 ? 16.656 -8.469 -4.574 1 97.94 156 THR B O 1
ATOM 2574 N N . ALA B 1 157 ? 15.297 -10.047 -5.328 1 98.06 157 ALA B N 1
ATOM 2575 C CA . ALA B 1 157 ? 14.109 -9.43 -4.746 1 98.06 157 ALA B CA 1
ATOM 2576 C C . ALA B 1 157 ? 14.211 -9.352 -3.225 1 98.06 157 ALA B C 1
ATOM 2578 O O . ALA B 1 157 ? 13.992 -8.297 -2.629 1 98.06 157 ALA B O 1
ATOM 2579 N N . TYR B 1 158 ? 14.516 -10.5 -2.562 1 98.38 158 TYR B N 1
ATOM 2580 C CA . TYR B 1 158 ? 14.547 -10.414 -1.106 1 98.38 158 TYR B CA 1
ATOM 2581 C C . TYR B 1 158 ? 15.758 -9.617 -0.636 1 98.38 158 TYR B C 1
ATOM 2583 O O . TYR B 1 158 ? 15.75 -9.055 0.462 1 98.38 158 TYR B O 1
ATOM 2591 N N . LEU B 1 159 ? 16.875 -9.516 -1.436 1 98.75 159 LEU B N 1
ATOM 2592 C CA . LEU B 1 159 ? 17.984 -8.641 -1.092 1 98.75 159 LEU B CA 1
ATOM 2593 C C . LEU B 1 159 ? 17.578 -7.172 -1.172 1 98.75 159 LEU B C 1
ATOM 2595 O O . LEU B 1 159 ? 17.953 -6.367 -0.323 1 98.75 159 LEU B O 1
ATOM 2599 N N . MET B 1 160 ? 16.844 -6.852 -2.162 1 98.88 160 MET B N 1
ATOM 2600 C CA . MET B 1 160 ? 16.297 -5.504 -2.26 1 98.88 160 MET B CA 1
ATOM 2601 C C . MET B 1 160 ? 15.352 -5.219 -1.096 1 98.88 160 MET B C 1
ATOM 2603 O O . MET B 1 160 ? 15.32 -4.105 -0.574 1 98.88 160 MET B O 1
ATOM 2607 N N . GLY B 1 161 ? 14.594 -6.262 -0.742 1 98.88 161 GLY B N 1
ATOM 2608 C CA . GLY B 1 161 ? 13.734 -6.109 0.423 1 98.88 161 GLY B CA 1
ATOM 2609 C C . GLY B 1 161 ? 14.5 -5.762 1.687 1 98.88 161 GLY B C 1
ATOM 2610 O O . GLY B 1 161 ? 14.078 -4.898 2.457 1 98.88 161 GLY B O 1
ATOM 2611 N N . PHE B 1 162 ? 15.586 -6.371 1.869 1 98.81 162 PHE B N 1
ATOM 2612 C CA . PHE B 1 162 ? 16.438 -6.055 3.012 1 98.81 162 PHE B CA 1
ATOM 2613 C C . PHE B 1 162 ? 16.938 -4.617 2.936 1 98.81 162 PHE B C 1
ATOM 2615 O O . PHE B 1 162 ? 16.953 -3.906 3.943 1 98.81 162 PHE B O 1
ATOM 2622 N N . SER B 1 163 ? 17.359 -4.23 1.814 1 98.81 163 SER B N 1
ATOM 2623 C CA . SER B 1 163 ? 17.812 -2.855 1.619 1 98.81 163 SER B CA 1
ATOM 2624 C C . SER B 1 163 ? 16.688 -1.857 1.9 1 98.81 163 SER B C 1
ATOM 2626 O O . SER B 1 163 ? 16.922 -0.829 2.541 1 98.81 163 SER B O 1
ATOM 2628 N N . LEU B 1 164 ? 15.516 -2.148 1.414 1 98.88 164 LEU B N 1
ATOM 2629 C CA . LEU B 1 164 ? 14.367 -1.275 1.63 1 98.88 164 LEU B CA 1
ATOM 2630 C C . LEU B 1 164 ? 14.031 -1.177 3.115 1 98.88 164 LEU B C 1
ATOM 2632 O O . LEU B 1 164 ? 13.602 -0.122 3.59 1 98.88 164 LEU B O 1
ATOM 2636 N N . SER B 1 165 ? 14.18 -2.301 3.83 1 98.88 165 SER B N 1
ATOM 2637 C CA . SER B 1 165 ? 14 -2.262 5.277 1 98.88 165 SER B CA 1
ATOM 2638 C C . SER B 1 165 ? 14.906 -1.219 5.922 1 98.88 165 SER B C 1
ATOM 2640 O O . SER B 1 165 ? 14.461 -0.446 6.773 1 98.88 165 SER B O 1
ATOM 2642 N N . VAL B 1 166 ? 16.062 -1.126 5.457 1 98.69 166 VAL B N 1
ATOM 2643 C CA . VAL B 1 166 ? 17.031 -0.179 5.996 1 98.69 166 VAL B CA 1
ATOM 2644 C C . VAL B 1 166 ? 16.656 1.241 5.582 1 98.69 166 VAL B C 1
ATOM 2646 O O . VAL B 1 166 ? 16.672 2.16 6.402 1 98.69 166 VAL B O 1
ATOM 2649 N N . PHE B 1 167 ? 16.312 1.452 4.316 1 98.56 167 PHE B N 1
ATOM 2650 C CA . PHE B 1 167 ? 15.914 2.771 3.83 1 98.56 167 PHE B CA 1
ATOM 2651 C C . PHE B 1 167 ? 14.758 3.328 4.652 1 98.56 167 PHE B C 1
ATOM 2653 O O . PHE B 1 167 ? 14.773 4.496 5.043 1 98.56 167 PHE B O 1
ATOM 2660 N N . HIS B 1 168 ? 13.797 2.492 4.898 1 98.81 168 HIS B N 1
ATOM 2661 C CA . HIS B 1 168 ? 12.625 2.949 5.645 1 98.81 168 HIS B CA 1
ATOM 2662 C C . HIS B 1 168 ? 12.969 3.195 7.109 1 98.81 168 HIS B C 1
ATOM 2664 O O . HIS B 1 168 ? 12.398 4.09 7.742 1 98.81 168 HIS B O 1
ATOM 2670 N N . ALA B 1 169 ? 13.867 2.398 7.684 1 98.44 169 ALA B N 1
ATOM 2671 C CA . ALA B 1 169 ? 14.297 2.619 9.062 1 98.44 169 ALA B CA 1
ATOM 2672 C C . ALA B 1 169 ? 15.008 3.963 9.211 1 98.44 169 ALA B C 1
ATOM 2674 O O . ALA B 1 169 ? 14.766 4.695 10.172 1 98.44 169 ALA B O 1
ATOM 2675 N N . VAL B 1 170 ? 15.828 4.27 8.289 1 97.94 170 VAL B N 1
ATOM 2676 C CA . VAL B 1 170 ? 16.531 5.551 8.312 1 97.94 170 VAL B CA 1
ATOM 2677 C C . VAL B 1 170 ? 15.531 6.691 8.141 1 97.94 170 VAL B C 1
ATOM 2679 O O . VAL B 1 170 ? 15.625 7.715 8.82 1 97.94 170 VAL B O 1
ATOM 2682 N N . ASP B 1 171 ? 14.617 6.543 7.25 1 97.94 171 ASP B N 1
ATOM 2683 C CA . ASP B 1 171 ? 13.602 7.566 7.031 1 97.94 171 ASP B CA 1
ATOM 2684 C C . ASP B 1 171 ? 12.727 7.754 8.266 1 97.94 171 ASP B C 1
ATOM 2686 O O . ASP B 1 171 ? 12.242 8.859 8.531 1 97.94 171 ASP B O 1
ATOM 2690 N N . ALA B 1 172 ? 12.492 6.652 8.953 1 97.19 172 ALA B N 1
ATOM 2691 C CA . ALA B 1 172 ? 11.75 6.758 10.203 1 97.19 172 ALA B CA 1
ATOM 2692 C C . ALA B 1 172 ? 12.477 7.645 11.203 1 97.19 172 ALA B C 1
ATOM 2694 O O . ALA B 1 172 ? 11.852 8.43 11.922 1 97.19 172 ALA B O 1
ATOM 2695 N N . TYR B 1 173 ? 13.727 7.531 11.203 1 95.69 173 TYR B N 1
ATOM 2696 C CA . TYR B 1 173 ? 14.539 8.352 12.102 1 95.69 173 TYR B CA 1
ATOM 2697 C C . TYR B 1 173 ? 14.398 9.828 11.758 1 95.69 173 TYR B C 1
ATOM 2699 O O . TYR B 1 173 ? 14.188 10.664 12.641 1 95.69 173 TYR B O 1
ATOM 2707 N N . TYR B 1 174 ? 14.484 10.156 10.531 1 93.38 174 TYR B N 1
ATOM 2708 C CA . TYR B 1 174 ? 14.383 11.547 10.109 1 93.38 174 TYR B CA 1
ATOM 2709 C C . TYR B 1 174 ? 12.961 12.07 10.289 1 93.38 174 TYR B C 1
ATOM 2711 O O . TYR B 1 174 ? 12.758 13.25 10.586 1 93.38 174 TYR B O 1
ATOM 2719 N N . SER B 1 175 ? 11.992 11.227 10.047 1 92.06 175 SER B N 1
ATOM 2720 C CA . SER B 1 175 ? 10.609 11.617 10.281 1 92.06 175 SER B CA 1
ATOM 2721 C C . SER B 1 175 ? 10.352 11.875 11.758 1 92.06 175 SER B C 1
ATOM 2723 O O . SER B 1 175 ? 9.57 12.758 12.117 1 92.06 175 SER B O 1
ATOM 2725 N N . PHE B 1 176 ? 10.969 11.102 12.57 1 92.44 176 PHE B N 1
ATOM 2726 C CA . PHE B 1 176 ? 10.836 11.273 14.016 1 92.44 176 PHE B CA 1
ATOM 2727 C C . PHE B 1 176 ? 11.422 12.609 14.453 1 92.44 176 PHE B C 1
ATOM 2729 O O . PHE B 1 176 ? 10.828 13.32 15.273 1 92.44 176 PHE B O 1
ATOM 2736 N N . LYS B 1 177 ? 12.539 12.93 13.945 1 90.81 177 LYS B N 1
ATOM 2737 C CA . LYS B 1 177 ? 13.195 14.195 14.273 1 90.81 177 LYS B CA 1
ATOM 2738 C C . LYS B 1 177 ? 12.328 15.383 13.875 1 90.81 177 LYS B C 1
ATOM 2740 O O . LYS B 1 177 ? 12.203 16.344 14.633 1 90.81 177 LYS B O 1
ATOM 2745 N N . GLN B 1 178 ? 11.766 15.336 12.781 1 87.44 178 GLN B N 1
ATOM 2746 C CA . GLN B 1 178 ? 10.914 16.422 12.312 1 87.44 178 GLN B CA 1
ATOM 2747 C C . GLN B 1 178 ? 9.617 16.484 13.109 1 87.44 178 GLN B C 1
ATOM 2749 O O . GLN B 1 178 ? 9.109 17.578 13.398 1 87.44 178 GLN B O 1
ATOM 2754 N N . TYR B 1 179 ? 9.109 15.352 13.414 1 88.38 179 TYR B N 1
ATOM 2755 C CA . TYR B 1 179 ? 7.887 15.281 14.211 1 88.38 179 TYR B CA 1
ATOM 2756 C C . TYR B 1 179 ? 8.094 15.914 15.586 1 88.38 179 TYR B C 1
ATOM 2758 O O . TYR B 1 179 ? 7.199 16.594 16.094 1 88.38 179 TYR B O 1
ATOM 2766 N N . ARG B 1 180 ? 9.266 15.781 16.125 1 89.31 180 ARG B N 1
ATOM 2767 C CA . ARG B 1 180 ? 9.57 16.297 17.453 1 89.31 180 ARG B CA 1
ATOM 2768 C C . ARG B 1 180 ? 10.086 17.734 17.375 1 89.31 180 ARG B C 1
ATOM 2770 O O . ARG B 1 180 ? 10.188 18.406 18.391 1 89.31 180 ARG B O 1
ATOM 2777 N N . GLY B 1 181 ? 10.328 18.188 16.281 1 84.62 181 GLY B N 1
ATOM 2778 C CA . GLY B 1 181 ? 10.867 19.531 16.125 1 84.62 181 GLY B CA 1
ATOM 2779 C C . GLY B 1 181 ? 12.32 19.641 16.547 1 84.62 181 GLY B C 1
ATOM 2780 O O . GLY B 1 181 ? 12.727 20.641 17.141 1 84.62 181 GLY B O 1
ATOM 2781 N N . ILE B 1 182 ? 13.047 18.672 16.609 1 73.94 182 ILE B N 1
ATOM 2782 C CA . ILE B 1 182 ? 14.461 18.672 16.984 1 73.94 182 ILE B CA 1
ATOM 2783 C C . ILE B 1 182 ? 15.328 18.594 15.734 1 73.94 182 ILE B C 1
ATOM 2785 O O . ILE B 1 182 ? 14.914 18.016 14.719 1 73.94 182 ILE B O 1
#

Radius of gyration: 23.85 Å; Cα contacts (8 Å, |Δi|>4): 435; chains: 2; bounding box: 115×57×47 Å

Organism: Laodelphax striatellus (NCBI:txid195883)

Foldseek 3Di:
DPPPPDPPPPVVVVVVVVVVVLVVVVVPDPPQWPSVQCVDPLNVLLVLLQVLLVLLLVLLVPQVPVCCVQLDVLSVLLNVLSVVRNVVSVVLNVCVGRDVVSVLVVLLDCVLLVSLQVSLVSLVVSLVSLVVSLVVGVVVVCVVVVHDPSNVSSVSSSVSSNVSSVSSVVSSVVSVCSNVVD/DPPPPDPPPPVVVVVVVVVVVLVVVVVPDPPQWPSVQCVDPLNVLLVLLQVLLVLLLVLLVPQVPVCCVQLDVLSVLLNVLSVVRNVVSVVLNVCVGRDVVSVLVVLLDCVLLVSLQVSLVSLVVSLVSLVVSLVVGVVVVCVVVVHDPNNVSSVSSSVSSNVSSVSSVVSSVVSVCSNVVD

InterPro domains:
  IPR008253 Marvel domain [PS51225] (37-180)

Nearest PDB structures (foldseek):
  6hll-assembly1_A  TM=3.807E-01  e=3.695E+00  Homo sapiens
  6v9s-assembly1_A  TM=2.977E-01  e=3.350E+00  Homo sapiens
  6tp3-assembly2_B  TM=3.337E-01  e=6.326E+00  Homo sapiens
  7p02-assembly1_R  TM=3.092E-01  e=6.976E+00  Homo sapiens
  6hll-assembly1_A  TM=3.803E-01  e=4.033E+00  Homo sapiens